Protein AF-A0A816GZV6-F1 (afdb_monomer_lite)

pLDDT: mean 80.18, std 18.55, range [35.25, 97.19]

Sequence (210 aa):
MDSSEHFQNLSTSQELPKKKITNPLDMATSSDPTLLLPDYSKLSDSKFIQMLLISMSNTINQDAIIELLNQKEILLFIREHTQLLNKFNYSELQHEQWSYYYNLGITEGIWNGRVSKKLAEANSMCYTYGRSKNLIKQRLEKYRVQCDKNQEAINEHIKQTPAIIDIQNITTMINNLINKDQYELRLELDRRKTMLRLDAEEHKIVEEFY

Organism: NCBI:txid392033

Structure (mmCIF, N/CA/C/O backbone):
data_AF-A0A816GZV6-F1
#
_entry.id   AF-A0A816GZV6-F1
#
loop_
_atom_site.group_PDB
_atom_site.id
_atom_site.type_symbol
_atom_site.label_atom_id
_atom_site.label_alt_id
_atom_site.label_comp_id
_atom_site.label_asym_id
_atom_site.label_entity_id
_atom_site.label_seq_id
_atom_site.pdbx_PDB_ins_code
_atom_site.Cartn_x
_atom_site.Cartn_y
_atom_site.Cartn_z
_atom_site.occupancy
_atom_site.B_iso_or_equiv
_atom_site.auth_seq_id
_atom_site.auth_comp_id
_atom_site.auth_asym_id
_atom_site.auth_atom_id
_atom_site.pdbx_PDB_model_num
ATOM 1 N N . MET A 1 1 ? 63.981 -53.720 -24.310 1.00 45.34 1 MET A N 1
ATOM 2 C CA . MET A 1 1 ? 63.936 -53.201 -22.927 1.00 45.34 1 MET A CA 1
ATOM 3 C C . MET A 1 1 ? 64.028 -51.688 -23.014 1.00 45.34 1 MET A C 1
ATOM 5 O O . MET A 1 1 ? 64.612 -51.225 -23.984 1.00 45.34 1 MET A O 1
ATOM 9 N N . ASP A 1 2 ? 63.417 -51.003 -22.048 1.00 36.97 2 ASP A N 1
ATOM 10 C CA . ASP A 1 2 ? 63.061 -49.570 -21.955 1.00 36.97 2 ASP A CA 1
ATOM 11 C C . ASP A 1 2 ? 61.731 -49.202 -22.643 1.00 36.97 2 ASP A C 1
ATOM 13 O O . ASP A 1 2 ? 61.647 -49.170 -23.867 1.00 36.97 2 ASP A O 1
ATOM 17 N N . SER A 1 3 ? 60.583 -49.195 -21.941 1.00 37.25 3 SER A N 1
ATOM 18 C CA . SER A 1 3 ? 60.123 -48.325 -20.821 1.00 37.25 3 SER A CA 1
ATOM 19 C C . SER A 1 3 ? 59.835 -46.905 -21.328 1.00 37.25 3 SER A C 1
ATOM 21 O O . SER A 1 3 ? 60.750 -46.138 -21.582 1.00 37.25 3 SER A O 1
ATOM 23 N N . SER A 1 4 ? 58.598 -46.620 -21.748 1.00 39.00 4 SER A N 1
ATOM 24 C CA . SER A 1 4 ? 57.541 -45.996 -20.925 1.00 39.00 4 SER A CA 1
ATOM 25 C C . SER A 1 4 ? 57.914 -44.600 -20.421 1.00 39.00 4 SER A C 1
ATOM 27 O O . SER A 1 4 ? 58.712 -44.500 -19.505 1.00 39.00 4 SER A O 1
ATOM 29 N N . GLU A 1 5 ? 57.272 -43.556 -20.961 1.00 41.41 5 GLU A N 1
ATOM 30 C CA . GLU A 1 5 ? 56.523 -42.566 -20.165 1.00 41.41 5 GLU A CA 1
ATOM 31 C C . GLU A 1 5 ? 55.780 -41.561 -21.066 1.00 41.41 5 GLU A C 1
ATOM 33 O O . GLU A 1 5 ? 56.355 -40.737 -21.775 1.00 41.41 5 GLU A O 1
ATOM 38 N N . HIS A 1 6 ? 54.451 -41.664 -21.032 1.00 40.62 6 HIS A N 1
ATOM 39 C CA . HIS A 1 6 ? 53.512 -40.669 -21.532 1.00 40.62 6 HIS A CA 1
ATOM 40 C C . HIS A 1 6 ? 53.425 -39.512 -20.528 1.00 40.62 6 HIS A C 1
ATOM 42 O O . HIS A 1 6 ? 52.911 -39.703 -19.428 1.00 40.62 6 HIS A O 1
ATOM 48 N N . PHE A 1 7 ? 53.810 -38.299 -20.927 1.00 38.81 7 PHE A N 1
ATOM 49 C CA . PHE A 1 7 ? 53.398 -37.080 -20.227 1.00 38.81 7 PHE A CA 1
ATOM 50 C C . PHE A 1 7 ? 52.130 -36.513 -20.874 1.00 38.81 7 PHE A C 1
ATOM 52 O O . PHE A 1 7 ? 52.159 -35.915 -21.950 1.00 38.81 7 PHE A O 1
ATOM 59 N N . GLN A 1 8 ? 50.996 -36.729 -20.206 1.00 37.09 8 GLN A N 1
ATOM 60 C CA . GLN A 1 8 ? 49.745 -36.020 -20.456 1.00 37.09 8 GLN A CA 1
ATOM 61 C C . GLN A 1 8 ? 49.837 -34.612 -19.851 1.00 37.09 8 GLN A C 1
ATOM 63 O O . GLN A 1 8 ? 49.909 -34.456 -18.634 1.00 37.09 8 GLN A O 1
ATOM 68 N N . ASN A 1 9 ? 49.796 -33.580 -20.694 1.00 36.50 9 ASN A N 1
ATOM 69 C CA . ASN A 1 9 ? 49.606 -32.200 -20.250 1.00 36.50 9 ASN A CA 1
ATOM 70 C C . ASN A 1 9 ? 48.127 -31.964 -19.906 1.00 36.50 9 ASN A C 1
ATOM 72 O O . ASN A 1 9 ? 47.307 -31.667 -20.774 1.00 36.50 9 ASN A O 1
ATOM 76 N N . LEU A 1 10 ? 47.794 -32.081 -18.621 1.00 38.34 10 LEU A N 1
ATOM 77 C CA . LEU A 1 10 ? 46.572 -31.545 -18.022 1.00 38.34 10 LEU A CA 1
ATOM 78 C C . LEU A 1 10 ? 46.738 -30.032 -17.828 1.00 38.34 10 LEU A C 1
ATOM 80 O O . LEU A 1 10 ? 47.285 -29.584 -16.824 1.00 38.34 10 LEU A O 1
ATOM 84 N N . SER A 1 11 ? 46.264 -29.234 -18.786 1.00 37.59 11 SER A N 1
ATOM 85 C CA . SER A 1 11 ? 46.063 -27.796 -18.580 1.00 37.59 11 SER A CA 1
ATOM 86 C C . SER A 1 11 ? 44.583 -27.539 -18.318 1.00 37.59 11 SER A C 1
ATOM 88 O O . SER A 1 11 ? 43.802 -27.210 -19.208 1.00 37.59 11 SER A O 1
ATOM 90 N N . THR A 1 12 ? 44.177 -27.771 -17.072 1.00 35.25 12 THR A N 1
ATOM 91 C CA . THR A 1 12 ? 42.849 -27.418 -16.574 1.00 35.25 12 THR A CA 1
ATOM 92 C C . THR A 1 12 ? 42.848 -25.919 -16.297 1.00 35.25 12 THR A C 1
ATOM 94 O O . THR A 1 12 ? 43.237 -25.476 -15.217 1.00 35.25 12 THR A O 1
ATOM 97 N N . SER A 1 13 ? 42.447 -25.113 -17.281 1.00 37.91 13 SER A N 1
ATOM 98 C CA . SER A 1 13 ? 42.132 -23.703 -17.057 1.00 37.91 13 SER A CA 1
ATOM 99 C C . SER A 1 13 ? 40.934 -23.625 -16.109 1.00 37.91 13 SER A C 1
ATOM 101 O O . SER A 1 13 ? 39.790 -23.803 -16.516 1.00 37.91 13 SER A O 1
ATOM 103 N N . GLN A 1 14 ? 41.201 -23.419 -14.818 1.00 36.78 14 GLN A N 1
ATOM 104 C CA . GLN A 1 14 ? 40.174 -23.083 -13.841 1.00 36.78 14 GLN A CA 1
ATOM 105 C C . GLN A 1 14 ? 39.583 -21.721 -14.223 1.00 36.78 14 GLN A C 1
ATOM 107 O O . GLN A 1 14 ? 40.183 -20.676 -13.969 1.00 36.78 14 GLN A O 1
ATOM 112 N N . GLU A 1 15 ? 38.410 -21.727 -14.857 1.00 36.97 15 GLU A N 1
ATOM 113 C CA . GLU A 1 15 ? 37.584 -20.530 -14.981 1.00 36.97 15 GLU A CA 1
ATOM 114 C C . GLU A 1 15 ? 37.213 -20.056 -13.571 1.00 36.97 15 GLU A C 1
ATOM 116 O O . GLU A 1 15 ? 36.430 -20.687 -12.860 1.00 36.97 15 GLU A O 1
ATOM 121 N N . LEU A 1 16 ? 37.801 -18.935 -13.149 1.00 36.31 16 LEU A N 1
ATOM 122 C CA . LEU A 1 16 ? 37.365 -18.227 -11.953 1.00 36.31 16 LEU A CA 1
ATOM 123 C C . LEU A 1 16 ? 35.876 -17.879 -12.107 1.00 36.31 16 LEU A C 1
ATOM 125 O O . LEU A 1 16 ? 35.479 -17.364 -13.160 1.00 36.31 16 LEU A O 1
ATOM 129 N N . PRO A 1 17 ? 35.039 -18.114 -11.080 1.00 36.72 17 PRO A N 1
ATOM 130 C CA . PRO A 1 17 ? 33.631 -17.769 -11.152 1.00 36.72 17 PRO A CA 1
ATOM 131 C C . PRO A 1 17 ? 33.513 -16.267 -11.398 1.00 36.72 17 PRO A C 1
ATOM 133 O O . PRO A 1 17 ? 33.936 -15.454 -10.572 1.00 36.72 17 PRO A O 1
ATOM 136 N N . LYS A 1 18 ? 32.947 -15.897 -12.554 1.00 38.12 18 LYS A N 1
ATOM 137 C CA . LYS A 1 18 ? 32.599 -14.515 -12.889 1.00 38.12 18 LYS A CA 1
ATOM 138 C C . LYS A 1 18 ? 31.684 -13.994 -11.783 1.00 38.12 18 LYS A C 1
ATOM 140 O O . LYS A 1 18 ? 30.489 -14.289 -11.775 1.00 38.12 18 LYS A O 1
ATOM 145 N N . LYS A 1 19 ? 32.245 -13.248 -10.824 1.00 36.91 19 LYS A N 1
ATOM 146 C CA . LYS A 1 19 ? 31.460 -12.465 -9.868 1.00 36.91 19 LYS A CA 1
ATOM 147 C C . LYS A 1 19 ? 30.535 -11.596 -10.709 1.00 36.91 19 LYS A C 1
ATOM 149 O O . LYS A 1 19 ? 31.013 -10.755 -11.466 1.00 36.91 19 LYS A O 1
ATOM 154 N N . LYS A 1 20 ? 29.224 -11.836 -10.615 1.00 40.19 20 LYS A N 1
ATOM 155 C CA . LYS A 1 20 ? 28.226 -10.900 -11.130 1.00 40.19 20 LYS A CA 1
ATOM 156 C C . LYS A 1 20 ? 28.526 -9.567 -10.457 1.00 40.19 20 LYS A C 1
ATOM 158 O O . LYS A 1 20 ? 28.345 -9.443 -9.249 1.00 40.19 20 LYS A O 1
ATOM 163 N N . ILE A 1 21 ? 29.053 -8.618 -11.223 1.00 38.59 21 ILE A N 1
ATOM 164 C CA . ILE A 1 21 ? 29.133 -7.226 -10.806 1.00 38.59 21 ILE A CA 1
ATOM 165 C C . ILE A 1 21 ? 27.680 -6.760 -10.794 1.00 38.59 21 ILE A C 1
ATOM 167 O O . ILE A 1 21 ? 27.111 -6.432 -11.827 1.00 38.59 21 ILE A O 1
ATOM 171 N N . THR A 1 22 ? 27.032 -6.887 -9.644 1.00 39.25 22 THR A N 1
ATOM 172 C CA . THR A 1 22 ? 25.744 -6.253 -9.389 1.00 39.25 22 THR A CA 1
ATOM 173 C C . THR A 1 22 ? 26.022 -4.783 -9.148 1.00 39.25 22 THR A C 1
ATOM 175 O O . THR A 1 22 ? 26.836 -4.454 -8.278 1.00 39.25 22 THR A O 1
ATOM 178 N N . ASN A 1 23 ? 25.375 -3.910 -9.918 1.00 38.31 23 ASN A N 1
ATOM 179 C CA . ASN A 1 23 ? 25.470 -2.478 -9.682 1.00 38.31 23 ASN A CA 1
ATOM 180 C C . ASN A 1 23 ? 25.014 -2.183 -8.241 1.00 38.31 23 ASN A C 1
ATOM 182 O O . ASN A 1 23 ? 24.063 -2.803 -7.766 1.00 38.31 23 ASN A O 1
ATOM 186 N N . PRO A 1 24 ? 25.638 -1.242 -7.515 1.00 36.84 24 PRO A N 1
ATOM 187 C CA . PRO A 1 24 ? 25.197 -0.868 -6.168 1.00 36.84 24 PRO A CA 1
ATOM 188 C C . PRO A 1 24 ? 23.716 -0.448 -6.119 1.00 36.84 24 PRO A C 1
ATOM 190 O O . PRO A 1 24 ? 23.046 -0.655 -5.109 1.00 36.84 24 PRO A O 1
ATOM 193 N N . LEU A 1 25 ? 23.186 0.063 -7.238 1.00 39.09 25 LEU A N 1
ATOM 194 C CA . LEU A 1 25 ? 21.770 0.391 -7.425 1.00 39.09 25 LEU A CA 1
ATOM 195 C C . LEU A 1 25 ? 20.846 -0.847 -7.490 1.00 39.09 25 LEU A C 1
ATOM 197 O O . LEU A 1 25 ? 19.680 -0.729 -7.120 1.00 39.09 25 LEU A O 1
ATOM 201 N N . ASP A 1 26 ? 21.348 -2.031 -7.868 1.00 40.75 26 ASP A N 1
ATOM 202 C CA . ASP A 1 26 ? 20.578 -3.291 -7.904 1.00 40.75 26 ASP A CA 1
ATOM 203 C C . ASP A 1 26 ? 20.342 -3.899 -6.511 1.00 40.75 26 ASP A C 1
ATOM 205 O O . ASP A 1 26 ? 19.405 -4.673 -6.307 1.00 40.75 26 ASP A O 1
ATOM 209 N N . MET A 1 27 ? 21.184 -3.578 -5.522 1.00 36.19 27 MET A N 1
ATOM 210 C CA . MET A 1 27 ? 21.070 -4.189 -4.190 1.00 36.19 27 MET A CA 1
ATOM 211 C C . MET A 1 27 ? 19.913 -3.614 -3.363 1.00 36.19 27 MET A C 1
ATOM 213 O O . MET A 1 27 ? 19.363 -4.322 -2.523 1.00 36.19 27 MET A O 1
ATOM 217 N N . ALA A 1 28 ? 19.482 -2.378 -3.633 1.00 39.12 28 ALA A N 1
ATOM 218 C CA . ALA A 1 28 ? 18.353 -1.754 -2.939 1.00 39.12 28 ALA A CA 1
ATOM 219 C C . ALA A 1 28 ? 16.990 -2.010 -3.617 1.00 39.12 28 ALA A C 1
ATOM 221 O O . ALA A 1 28 ? 15.951 -1.711 -3.042 1.00 39.12 28 ALA A O 1
ATOM 222 N N . THR A 1 29 ? 16.953 -2.525 -4.852 1.00 50.09 29 THR A N 1
ATOM 223 C CA . THR A 1 29 ? 15.738 -2.609 -5.696 1.00 50.09 29 THR A CA 1
ATOM 224 C C . THR A 1 29 ? 15.001 -3.949 -5.642 1.00 50.09 29 THR A C 1
ATOM 226 O O . THR A 1 29 ? 13.900 -4.055 -6.187 1.00 50.09 29 THR A O 1
ATOM 229 N N . SER A 1 30 ? 15.567 -4.971 -4.992 1.00 52.94 30 SER A N 1
ATOM 230 C CA . SER A 1 30 ? 15.020 -6.339 -5.015 1.00 52.94 30 SER A CA 1
ATOM 231 C C . SER A 1 30 ? 14.178 -6.729 -3.799 1.00 52.94 30 SER A C 1
ATOM 233 O O . SER A 1 30 ? 13.477 -7.741 -3.855 1.00 52.94 30 SER A O 1
ATOM 235 N N . SER A 1 31 ? 14.209 -5.949 -2.716 1.00 60.94 31 SER A N 1
ATOM 236 C CA . SER A 1 31 ? 13.396 -6.228 -1.534 1.00 60.94 31 SER A CA 1
ATOM 237 C C . SER A 1 31 ? 11.909 -6.078 -1.861 1.00 60.94 31 SER A C 1
ATOM 239 O O . SER A 1 31 ? 11.486 -5.171 -2.583 1.00 60.94 31 SER A O 1
ATOM 241 N N . ASP A 1 32 ? 11.089 -7.001 -1.365 1.00 73.31 32 ASP A N 1
ATOM 242 C CA . ASP A 1 32 ? 9.640 -6.888 -1.487 1.00 73.31 32 ASP A CA 1
ATOM 243 C C . ASP A 1 32 ? 9.180 -5.661 -0.671 1.00 73.31 32 ASP A C 1
ATOM 245 O O . ASP A 1 32 ? 9.458 -5.611 0.528 1.00 73.31 32 ASP A O 1
ATOM 249 N N . PRO A 1 33 ? 8.508 -4.655 -1.272 1.00 79.19 33 PRO A N 1
ATOM 250 C CA . PRO A 1 33 ? 8.082 -3.457 -0.548 1.00 79.19 33 PRO A CA 1
ATOM 251 C C . PRO A 1 33 ? 7.109 -3.783 0.593 1.00 79.19 33 PRO A C 1
ATOM 253 O O . PRO A 1 33 ? 6.978 -2.992 1.520 1.00 79.19 33 PRO A O 1
ATOM 256 N N . THR A 1 34 ? 6.467 -4.958 0.587 1.00 81.56 34 THR A N 1
ATOM 257 C CA . THR A 1 34 ? 5.668 -5.431 1.731 1.00 81.56 34 THR A CA 1
ATOM 258 C C . THR A 1 34 ? 6.485 -5.610 3.012 1.00 81.56 34 THR A C 1
ATOM 260 O O . THR A 1 34 ? 5.909 -5.558 4.093 1.00 81.56 34 THR A O 1
ATOM 263 N N . LEU A 1 35 ? 7.813 -5.758 2.931 1.00 82.75 35 LEU A N 1
ATOM 264 C CA . LEU A 1 35 ? 8.691 -5.822 4.106 1.00 82.75 35 LEU A CA 1
ATOM 265 C C . LEU A 1 35 ? 8.738 -4.500 4.883 1.00 82.75 35 LEU A C 1
ATOM 267 O O . LEU A 1 35 ? 9.071 -4.502 6.064 1.00 82.75 35 LEU A O 1
ATOM 271 N N . LEU A 1 36 ? 8.405 -3.388 4.225 1.00 84.12 36 LEU A N 1
ATOM 272 C CA . LEU A 1 36 ? 8.305 -2.065 4.841 1.00 84.12 36 LEU A CA 1
ATOM 273 C C . LEU A 1 36 ? 6.891 -1.775 5.364 1.00 84.12 36 LEU A C 1
ATOM 275 O O . LEU A 1 36 ? 6.668 -0.719 5.948 1.00 84.12 36 LEU A O 1
ATOM 279 N N . LEU A 1 37 ? 5.928 -2.678 5.141 1.00 87.38 37 LEU A N 1
ATOM 280 C CA . LEU A 1 37 ? 4.556 -2.503 5.602 1.00 87.38 37 LEU A CA 1
ATOM 281 C C . LEU A 1 37 ? 4.448 -2.916 7.080 1.00 87.38 37 LEU A C 1
ATOM 283 O O . LEU A 1 37 ? 4.680 -4.086 7.400 1.00 87.38 37 LEU A O 1
ATOM 287 N N . PRO A 1 38 ? 4.053 -2.007 7.986 1.00 88.31 38 PRO A N 1
ATOM 288 C CA . PRO A 1 38 ? 3.844 -2.352 9.386 1.00 88.31 38 PRO A CA 1
ATOM 289 C C . PRO A 1 38 ? 2.720 -3.380 9.551 1.00 88.31 38 PRO A C 1
ATOM 291 O O . PRO A 1 38 ? 1.735 -3.367 8.812 1.00 88.31 38 PRO A O 1
ATOM 294 N N . ASP A 1 39 ? 2.833 -4.247 10.556 1.00 91.62 39 ASP A N 1
ATOM 295 C CA . ASP A 1 39 ? 1.783 -5.197 10.927 1.00 91.62 39 ASP A CA 1
ATOM 296 C C . ASP A 1 39 ? 1.283 -4.899 12.342 1.00 91.62 39 ASP A C 1
ATOM 298 O O . ASP A 1 39 ? 1.828 -5.386 13.337 1.00 91.62 39 ASP A O 1
ATOM 302 N N . TYR A 1 40 ? 0.230 -4.083 12.430 1.00 93.19 40 TYR A N 1
ATOM 303 C CA . TYR A 1 40 ? -0.319 -3.622 13.707 1.00 93.19 40 TYR A CA 1
ATOM 304 C C . TYR A 1 40 ? -0.952 -4.754 14.526 1.00 93.19 40 TYR A C 1
ATOM 306 O O . TYR A 1 40 ? -1.097 -4.620 15.740 1.00 93.19 40 TYR A O 1
ATOM 314 N N . SER A 1 41 ? -1.276 -5.891 13.896 1.00 91.12 41 SER A N 1
ATOM 315 C CA . SER A 1 41 ? -1.836 -7.062 14.583 1.00 91.12 41 SER A CA 1
ATOM 316 C C . SER A 1 41 ? -0.838 -7.752 15.521 1.00 91.12 41 SER A C 1
ATOM 318 O O . SER A 1 41 ? -1.248 -8.429 16.461 1.00 91.12 41 SER A O 1
ATOM 320 N N . LYS A 1 42 ? 0.467 -7.558 15.290 1.00 91.94 42 LYS A N 1
ATOM 321 C CA . LYS A 1 42 ? 1.557 -8.186 16.056 1.00 91.94 42 LYS A CA 1
ATOM 322 C C . LYS A 1 42 ? 2.124 -7.302 17.165 1.00 91.94 42 LYS A C 1
ATOM 324 O O . LYS A 1 42 ? 3.007 -7.741 17.900 1.00 91.94 42 LYS A O 1
ATOM 329 N N . LEU A 1 43 ? 1.666 -6.057 17.273 1.00 93.06 43 LEU A N 1
ATOM 330 C CA . LEU A 1 43 ? 2.136 -5.131 18.300 1.00 93.06 43 LEU A CA 1
ATOM 331 C C . LEU A 1 43 ? 1.527 -5.473 19.661 1.00 93.06 43 LEU A C 1
ATOM 333 O O . LEU A 1 43 ? 0.375 -5.895 19.752 1.00 93.06 43 LEU A O 1
ATOM 337 N N . SER A 1 44 ? 2.287 -5.236 20.733 1.00 95.00 44 SER A N 1
ATOM 338 C CA . SER A 1 44 ? 1.723 -5.277 22.081 1.00 95.00 44 SER A CA 1
ATOM 339 C C . SER A 1 44 ? 0.704 -4.153 22.267 1.00 95.00 44 SER A C 1
ATOM 341 O O . SER A 1 44 ? 0.852 -3.066 21.702 1.00 95.00 44 SER A O 1
ATOM 343 N N . ASP A 1 45 ? -0.290 -4.385 23.122 1.00 93.62 45 ASP A N 1
ATOM 344 C CA . ASP A 1 45 ? -1.319 -3.395 23.455 1.00 93.62 45 ASP A CA 1
ATOM 345 C C . ASP A 1 45 ? -0.705 -2.069 23.915 1.00 93.62 45 ASP A C 1
ATOM 347 O O . ASP A 1 45 ? -1.028 -1.015 23.371 1.00 93.62 45 ASP A O 1
ATOM 351 N N . SER A 1 46 ? 0.274 -2.133 24.821 1.00 93.06 46 SER A N 1
ATOM 352 C CA . SER A 1 46 ? 1.000 -0.960 25.315 1.00 93.06 46 SER A CA 1
ATOM 353 C C . SER A 1 46 ? 1.678 -0.163 24.200 1.00 93.06 46 SER A C 1
ATOM 355 O O . SER A 1 46 ? 1.610 1.067 24.183 1.00 93.06 46 SER A O 1
ATOM 357 N N . LYS A 1 47 ? 2.316 -0.851 23.246 1.00 93.31 47 LYS A N 1
ATOM 358 C CA . LYS A 1 47 ? 3.024 -0.199 22.147 1.00 93.31 47 LYS A CA 1
ATOM 359 C C . LYS A 1 47 ? 2.047 0.430 21.165 1.00 93.31 47 LYS A C 1
ATOM 361 O O . LYS A 1 47 ? 2.267 1.558 20.733 1.00 93.31 47 LYS A O 1
ATOM 366 N N . PHE A 1 48 ? 0.974 -0.284 20.843 1.00 94.31 48 PHE A N 1
ATOM 367 C CA . PHE A 1 48 ? -0.057 0.196 19.936 1.00 94.31 48 PHE A CA 1
ATOM 368 C C . PHE A 1 48 ? -0.758 1.446 20.487 1.00 94.31 48 PHE A C 1
ATOM 370 O O . PHE A 1 48 ? -0.843 2.449 19.783 1.00 94.31 48 PHE A O 1
ATOM 377 N N . ILE A 1 49 ? -1.151 1.439 21.767 1.00 92.69 49 ILE A N 1
ATOM 378 C CA . ILE A 1 49 ? -1.726 2.612 22.446 1.00 92.69 49 ILE A CA 1
ATOM 379 C C . ILE A 1 49 ? -0.748 3.788 22.410 1.00 92.69 49 ILE A C 1
ATOM 381 O O . ILE A 1 49 ? -1.129 4.893 22.037 1.00 92.69 49 ILE A O 1
ATOM 385 N N . GLN A 1 50 ? 0.528 3.560 22.739 1.00 90.88 50 GLN A N 1
ATOM 386 C CA . GLN A 1 50 ? 1.537 4.619 22.703 1.00 90.88 50 GLN A CA 1
ATOM 387 C C . GLN A 1 50 ? 1.655 5.248 21.306 1.00 90.88 50 GLN A C 1
ATOM 389 O O . GLN A 1 50 ? 1.752 6.467 21.185 1.00 90.88 50 GLN A O 1
ATOM 394 N N . MET A 1 51 ? 1.641 4.430 20.251 1.00 91.19 51 MET A N 1
ATOM 395 C CA . MET A 1 51 ? 1.708 4.906 18.867 1.00 91.19 51 MET A CA 1
ATOM 396 C C . MET A 1 51 ? 0.483 5.749 18.492 1.00 91.19 51 MET A C 1
ATOM 398 O O . MET A 1 51 ? 0.648 6.833 17.930 1.00 91.19 51 MET A O 1
ATOM 402 N N . LEU A 1 52 ? -0.718 5.302 18.870 1.00 90.00 52 LEU A N 1
ATOM 403 C CA . LEU A 1 52 ? -1.961 6.054 18.689 1.00 90.00 52 LEU A CA 1
ATOM 404 C C . LEU A 1 52 ? -1.915 7.410 19.411 1.00 90.00 52 LEU A C 1
ATOM 406 O O . LEU A 1 52 ? -2.152 8.444 18.791 1.00 90.00 52 LEU A O 1
ATOM 410 N N . LEU A 1 53 ? -1.505 7.436 20.680 1.00 88.81 53 LEU A N 1
ATOM 411 C CA . LEU A 1 53 ? -1.421 8.673 21.462 1.00 88.81 53 LEU A CA 1
ATOM 412 C C . LEU A 1 53 ? -0.378 9.656 20.912 1.00 88.81 53 LEU A C 1
ATOM 414 O O . LEU A 1 53 ? -0.631 10.854 20.878 1.00 88.81 53 LEU A O 1
ATOM 418 N N . ILE A 1 54 ? 0.772 9.173 20.425 1.00 86.94 54 ILE A N 1
ATOM 419 C CA . ILE A 1 54 ? 1.780 10.029 19.771 1.00 86.94 54 ILE A CA 1
ATOM 420 C C . ILE A 1 54 ? 1.227 10.652 18.481 1.00 86.94 54 ILE A C 1
ATOM 422 O O . ILE A 1 54 ? 1.609 11.765 18.123 1.00 86.94 54 ILE A O 1
ATOM 426 N N . SER A 1 55 ? 0.347 9.942 17.768 1.00 84.12 55 SER A N 1
ATOM 427 C CA . SER A 1 55 ? -0.292 10.452 16.548 1.00 84.12 55 SER A CA 1
ATOM 428 C C . SER A 1 55 ? -1.419 11.463 16.813 1.00 84.12 55 SER A C 1
ATOM 430 O O . SER A 1 55 ? -1.859 12.144 15.885 1.00 84.12 55 SER A O 1
ATOM 432 N N . MET A 1 56 ? -1.852 11.608 18.071 1.00 79.06 56 MET A N 1
ATOM 433 C CA . MET A 1 56 ? -2.817 12.615 18.513 1.00 79.06 56 MET A CA 1
ATOM 434 C C . MET A 1 56 ? -2.105 13.901 18.934 1.00 79.06 56 MET A C 1
ATOM 436 O O . MET A 1 56 ? -1.736 14.100 20.087 1.00 79.06 56 MET A O 1
ATOM 440 N N . SER A 1 57 ? -1.921 14.820 17.993 1.00 60.91 57 SER A N 1
ATOM 441 C CA . SER A 1 57 ? -1.489 16.180 18.310 1.00 60.91 57 SER A CA 1
ATOM 442 C C . SER A 1 57 ? -2.666 17.004 18.858 1.00 60.91 57 SER A C 1
ATOM 444 O O . SER A 1 57 ? -3.604 17.290 18.118 1.00 60.91 57 SER A O 1
ATOM 446 N N . ASN A 1 58 ? -2.590 17.428 20.125 1.00 59.09 58 ASN A N 1
ATOM 447 C CA . ASN A 1 58 ? -3.430 18.465 20.754 1.00 59.09 58 ASN A CA 1
ATOM 448 C C . ASN A 1 58 ? -4.958 18.231 20.756 1.00 59.09 58 ASN A C 1
ATOM 450 O O . ASN A 1 58 ? -5.733 19.15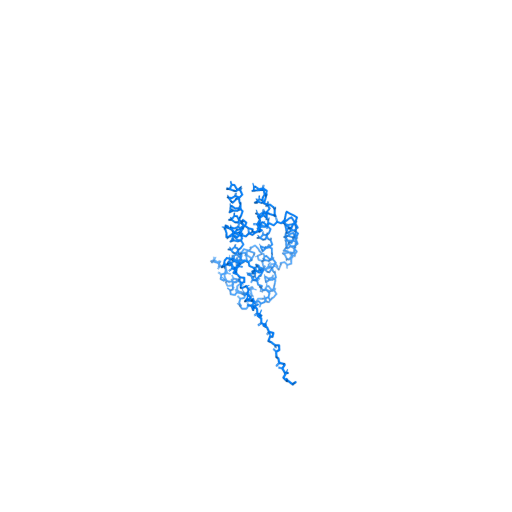6 20.509 1.00 59.09 58 ASN A O 1
ATOM 454 N N . THR A 1 59 ? -5.426 17.023 21.069 1.00 62.50 59 THR A N 1
ATOM 455 C CA . THR A 1 59 ? -6.860 16.791 21.319 1.00 62.50 59 THR A CA 1
ATOM 456 C C . THR A 1 59 ? -7.263 17.212 22.732 1.00 62.50 59 THR A C 1
ATOM 458 O O . THR A 1 59 ? -6.658 16.779 23.707 1.00 62.50 59 THR A O 1
ATOM 461 N N . ILE A 1 60 ? -8.344 17.991 22.840 1.00 60.41 60 ILE A N 1
ATOM 462 C CA . ILE A 1 60 ? -8.890 18.559 24.091 1.00 60.41 60 ILE A CA 1
ATOM 463 C C . ILE A 1 60 ? -9.312 17.480 25.122 1.00 60.41 60 ILE A C 1
ATOM 465 O O . ILE A 1 60 ? -9.413 17.782 26.304 1.00 60.41 60 ILE A O 1
ATOM 469 N N . ASN A 1 61 ? -9.476 16.214 24.710 1.00 70.88 61 ASN A N 1
ATOM 470 C CA . ASN A 1 61 ? -10.006 15.115 25.536 1.00 70.88 61 ASN A CA 1
ATOM 471 C C . ASN A 1 61 ? -9.063 13.897 25.630 1.00 70.88 61 ASN A C 1
ATOM 473 O O . ASN A 1 61 ? -9.508 12.753 25.517 1.00 70.88 61 ASN A O 1
ATOM 477 N N . GLN A 1 62 ? -7.757 14.118 25.796 1.00 76.75 62 GLN A N 1
ATOM 478 C CA . GLN A 1 62 ? -6.769 13.031 25.815 1.00 76.75 62 GLN A CA 1
ATOM 479 C C . GLN A 1 62 ? -7.046 11.979 26.910 1.00 76.75 62 GLN A C 1
ATOM 481 O O . GLN A 1 62 ? -6.933 10.785 26.639 1.00 76.75 62 GLN A O 1
ATOM 486 N N . ASP A 1 63 ? -7.493 12.395 28.097 1.00 81.31 63 ASP A N 1
ATOM 487 C CA . ASP A 1 63 ? -7.784 11.480 29.212 1.00 81.31 63 ASP A CA 1
ATOM 488 C C . ASP A 1 63 ? -8.959 10.534 28.914 1.00 81.31 63 ASP A C 1
ATOM 490 O O . ASP A 1 63 ? -8.864 9.329 29.148 1.00 81.31 63 ASP A O 1
ATOM 494 N N . ALA A 1 64 ? -10.035 11.048 28.309 1.00 81.31 64 ALA A N 1
ATOM 495 C CA . ALA A 1 64 ? -11.189 10.237 27.914 1.00 81.31 64 ALA A CA 1
ATOM 496 C C . ALA A 1 64 ? -10.825 9.208 26.828 1.00 81.31 64 ALA A C 1
ATOM 498 O O . ALA A 1 64 ? -11.322 8.083 26.827 1.00 81.31 64 ALA A O 1
ATOM 499 N N . ILE A 1 65 ? -9.923 9.571 25.911 1.00 82.88 65 ILE A N 1
ATOM 500 C CA . ILE A 1 65 ? -9.422 8.649 24.885 1.00 82.88 65 ILE A CA 1
ATOM 501 C C . ILE A 1 65 ? -8.560 7.554 25.516 1.00 82.88 65 ILE A C 1
ATOM 503 O O . ILE A 1 65 ? -8.690 6.392 25.141 1.00 82.88 65 ILE A O 1
ATOM 507 N N . ILE A 1 66 ? -7.704 7.893 26.483 1.00 86.19 66 ILE A N 1
ATOM 508 C CA . ILE A 1 66 ? -6.898 6.900 27.204 1.00 86.19 66 ILE A CA 1
ATOM 509 C C . ILE A 1 66 ? -7.808 5.893 27.916 1.00 86.19 66 ILE A C 1
ATOM 511 O O . ILE A 1 66 ? -7.570 4.688 27.829 1.00 86.19 66 ILE A O 1
ATOM 515 N N . GLU A 1 67 ? -8.870 6.361 28.572 1.00 86.75 67 GLU A N 1
ATOM 516 C CA . GLU A 1 67 ? -9.845 5.488 29.231 1.00 86.75 67 GLU A CA 1
ATOM 517 C C . GLU A 1 67 ? -10.549 4.551 28.236 1.00 86.75 67 GLU A C 1
ATOM 519 O O . GLU A 1 67 ? -10.640 3.347 28.487 1.00 86.75 67 GLU A O 1
ATOM 524 N N . LEU A 1 68 ? -10.958 5.064 27.069 1.00 87.56 68 LEU A N 1
ATOM 525 C CA . LEU A 1 68 ? -11.528 4.254 25.985 1.00 87.56 68 LEU A CA 1
ATOM 526 C C . LEU A 1 68 ? -10.535 3.202 25.465 1.00 87.56 68 LEU A C 1
ATOM 528 O O . LEU A 1 68 ? -10.900 2.042 25.294 1.00 87.56 68 LEU A O 1
ATOM 532 N N . LEU A 1 69 ? -9.271 3.573 25.245 1.00 89.75 69 LEU A N 1
ATOM 533 C CA . LEU A 1 69 ? -8.235 2.668 24.732 1.00 89.75 69 LEU A CA 1
ATOM 534 C C . LEU A 1 69 ? -7.835 1.568 25.727 1.00 89.75 69 LEU A C 1
ATOM 536 O O . LEU A 1 69 ? -7.314 0.534 25.309 1.00 89.75 69 LEU A O 1
ATOM 540 N N . ASN A 1 70 ? -8.097 1.755 27.022 1.00 90.56 70 ASN A N 1
ATOM 541 C CA . ASN A 1 70 ? -7.898 0.719 28.036 1.00 90.56 70 ASN A CA 1
ATOM 542 C C . ASN A 1 70 ? -8.990 -0.365 28.006 1.00 90.56 70 ASN A C 1
ATOM 544 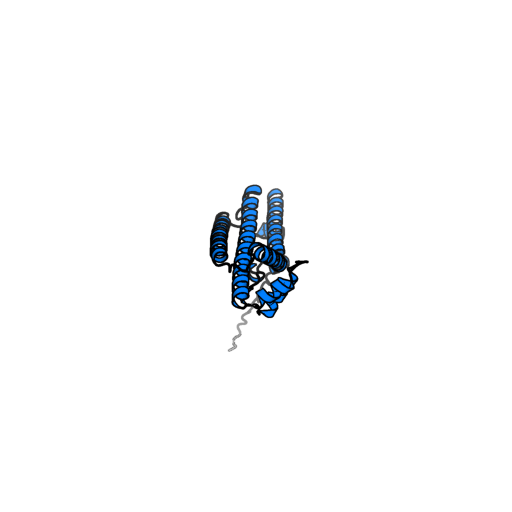O O . ASN A 1 70 ? -8.819 -1.429 28.606 1.00 90.56 70 ASN A O 1
ATOM 548 N N . GLN A 1 71 ? -10.099 -0.138 27.296 1.00 93.25 71 GLN A N 1
ATOM 549 C CA . GLN A 1 71 ? -11.114 -1.163 27.084 1.00 93.25 71 GLN A CA 1
ATOM 550 C C . GLN A 1 71 ? -10.658 -2.122 25.982 1.00 93.25 71 GLN A C 1
ATOM 552 O O . GLN A 1 71 ? -10.485 -1.741 24.825 1.00 93.25 71 GLN A O 1
ATOM 557 N N . LYS A 1 72 ? -10.486 -3.399 26.336 1.00 93.25 72 LYS A N 1
ATOM 558 C CA . LYS A 1 72 ? -9.914 -4.417 25.441 1.00 93.25 72 LYS A CA 1
ATOM 559 C C . LYS A 1 72 ? -10.670 -4.561 24.115 1.00 93.25 72 LYS A C 1
ATOM 561 O O . LYS A 1 72 ? -10.041 -4.709 23.072 1.00 93.25 72 LYS A O 1
ATOM 566 N N . GLU A 1 73 ? -11.998 -4.520 24.154 1.00 92.62 73 GLU A N 1
ATOM 567 C CA . GLU A 1 73 ? -12.849 -4.650 22.963 1.00 92.62 73 GLU A CA 1
ATOM 568 C C . GLU A 1 73 ? -12.690 -3.451 22.022 1.00 92.62 73 GLU A C 1
ATOM 570 O O . GLU A 1 73 ? -12.523 -3.631 20.817 1.00 92.62 73 GLU A O 1
ATOM 575 N N . ILE A 1 74 ? -12.640 -2.236 22.578 1.00 93.31 74 ILE A N 1
ATOM 576 C CA . ILE A 1 74 ? -12.379 -1.008 21.818 1.00 93.31 74 ILE A CA 1
ATOM 577 C C . ILE A 1 74 ? -10.990 -1.059 21.192 1.00 93.31 74 ILE A C 1
ATOM 579 O O . ILE A 1 74 ? -10.831 -0.762 20.009 1.00 93.31 74 ILE A O 1
ATOM 583 N N . LEU A 1 75 ? -9.978 -1.451 21.966 1.00 94.50 75 LEU A N 1
ATOM 584 C CA . LEU A 1 75 ? -8.612 -1.529 21.466 1.00 94.50 75 LEU A CA 1
ATOM 585 C C . LEU A 1 75 ? -8.487 -2.529 20.313 1.00 94.50 75 LEU A C 1
ATOM 587 O O . LEU A 1 75 ? -7.805 -2.242 19.327 1.00 94.50 75 LEU A O 1
ATOM 591 N N . LEU A 1 76 ? -9.153 -3.682 20.426 1.00 94.44 76 LEU A N 1
ATOM 592 C CA . LEU A 1 76 ? -9.198 -4.689 19.370 1.00 94.44 76 LEU A CA 1
ATOM 593 C C . LEU A 1 76 ? -9.881 -4.135 18.115 1.00 94.44 76 LEU A C 1
ATOM 595 O O . LEU A 1 76 ? -9.298 -4.202 17.035 1.00 94.44 76 LEU A O 1
ATOM 599 N N . PHE A 1 77 ? -11.049 -3.510 18.274 1.00 95.12 77 PHE A N 1
ATOM 600 C CA . PHE A 1 77 ? -11.784 -2.874 17.182 1.00 95.12 77 PHE A CA 1
ATOM 601 C C . PHE A 1 77 ? -10.933 -1.825 16.449 1.00 95.12 77 PHE A C 1
ATOM 603 O O . PHE A 1 77 ? -10.850 -1.829 15.219 1.00 95.12 77 PHE A O 1
ATOM 610 N N . ILE A 1 78 ? -10.261 -0.947 17.200 1.00 95.00 78 ILE A N 1
ATOM 611 C CA . ILE A 1 78 ? -9.383 0.091 16.648 1.00 95.00 78 ILE A CA 1
ATOM 612 C C . ILE A 1 78 ? -8.189 -0.546 15.936 1.00 95.00 78 ILE A C 1
ATOM 614 O O . ILE A 1 78 ? -7.835 -0.108 14.847 1.00 95.00 78 ILE A O 1
ATOM 618 N N . ARG A 1 79 ? -7.584 -1.599 16.497 1.00 95.94 79 ARG A N 1
ATOM 619 C CA . ARG A 1 79 ? -6.455 -2.305 15.870 1.00 95.94 79 ARG A CA 1
ATOM 620 C C . ARG A 1 79 ? -6.836 -2.951 14.546 1.00 95.94 79 ARG A C 1
ATOM 622 O O . ARG A 1 79 ? -6.071 -2.861 13.585 1.00 95.94 79 ARG A O 1
ATOM 629 N N . GLU A 1 80 ? -7.992 -3.598 14.491 1.00 95.69 80 GLU A N 1
ATOM 630 C CA . GLU A 1 80 ? -8.517 -4.185 13.258 1.00 95.69 80 GLU A CA 1
ATOM 631 C C . GLU A 1 80 ? -8.774 -3.103 12.208 1.00 95.69 80 GLU A C 1
ATOM 633 O O . GLU A 1 80 ? -8.306 -3.232 11.074 1.00 95.69 80 GLU A O 1
ATOM 638 N N . HIS A 1 81 ? -9.393 -1.990 12.613 1.00 96.06 81 HIS A N 1
ATOM 639 C CA . HIS A 1 81 ? -9.614 -0.832 11.746 1.00 96.06 81 HIS A CA 1
ATOM 640 C C . HIS A 1 81 ? -8.296 -0.252 11.213 1.00 96.06 81 HIS A C 1
ATOM 642 O O . HIS A 1 81 ? -8.150 -0.030 10.011 1.00 96.06 81 HIS A O 1
ATOM 648 N N . THR A 1 82 ? -7.285 -0.099 12.077 1.00 96.62 82 THR A N 1
ATOM 649 C CA . THR A 1 82 ? -5.935 0.328 11.683 1.00 96.62 82 THR A CA 1
ATOM 650 C C . THR A 1 82 ? -5.327 -0.614 10.658 1.00 96.62 82 THR A C 1
ATOM 652 O O . THR A 1 82 ? -4.766 -0.160 9.662 1.00 96.62 82 THR A O 1
ATOM 655 N N . GLN A 1 83 ? -5.440 -1.927 10.859 1.00 96.31 83 GLN A N 1
ATOM 656 C CA . GLN A 1 83 ? -4.861 -2.896 9.936 1.00 96.31 83 GLN A CA 1
ATOM 657 C C . GLN A 1 83 ? -5.574 -2.900 8.576 1.00 96.31 83 GLN A C 1
ATOM 659 O O . GLN A 1 83 ? -4.918 -3.095 7.548 1.00 96.31 83 GLN A O 1
ATOM 664 N N . LEU A 1 84 ? -6.888 -2.668 8.548 1.00 96.44 84 LEU A N 1
ATOM 665 C CA . LEU A 1 84 ? -7.655 -2.514 7.311 1.00 96.44 84 LEU A CA 1
ATOM 666 C C . LEU A 1 84 ? -7.235 -1.256 6.543 1.00 96.44 84 LEU A C 1
ATOM 668 O O . LEU A 1 84 ? -6.880 -1.359 5.367 1.00 96.44 84 LEU A O 1
ATOM 672 N N . LEU A 1 85 ? -7.176 -0.103 7.215 1.00 96.44 85 LEU A N 1
ATOM 673 C CA . LEU A 1 85 ? -6.729 1.159 6.616 1.00 96.44 85 LEU A CA 1
ATOM 674 C C . LEU A 1 85 ? -5.275 1.083 6.130 1.00 96.44 85 LEU A C 1
ATOM 676 O O . LEU A 1 85 ? -4.954 1.551 5.041 1.00 96.44 85 LEU A O 1
ATOM 680 N N . ASN A 1 86 ? -4.397 0.412 6.876 1.00 95.94 86 ASN A N 1
ATOM 681 C CA . ASN A 1 86 ? -2.998 0.212 6.498 1.00 95.94 86 ASN A CA 1
ATOM 682 C C . ASN A 1 86 ? -2.867 -0.591 5.190 1.00 95.94 86 ASN A C 1
ATOM 684 O O . ASN A 1 86 ? -2.124 -0.207 4.283 1.00 95.94 86 ASN A O 1
ATOM 688 N N . LYS A 1 87 ? -3.635 -1.682 5.058 1.00 94.88 87 LYS A N 1
ATOM 689 C CA . LYS A 1 87 ? -3.693 -2.497 3.832 1.00 94.88 87 LYS A CA 1
ATOM 690 C C . LYS A 1 87 ? -4.326 -1.747 2.662 1.00 94.88 87 LYS A C 1
ATOM 692 O O . LYS A 1 87 ? -3.880 -1.923 1.524 1.00 94.88 87 LYS A O 1
ATOM 697 N N . PHE A 1 88 ? -5.359 -0.950 2.927 1.00 96.00 88 PHE A N 1
ATOM 698 C CA . PHE A 1 88 ? -5.997 -0.099 1.929 1.00 96.00 88 PHE A CA 1
ATOM 699 C C . PHE A 1 88 ? -4.994 0.914 1.365 1.00 96.00 88 PHE A C 1
ATOM 701 O O . PHE A 1 88 ? -4.684 0.834 0.178 1.00 96.00 88 PHE A O 1
ATOM 708 N N . ASN A 1 89 ? -4.365 1.720 2.227 1.00 95.00 89 ASN A N 1
ATOM 709 C CA . ASN A 1 89 ? -3.352 2.707 1.840 1.00 95.00 89 ASN A CA 1
ATOM 710 C C . ASN A 1 89 ? -2.195 2.073 1.053 1.00 95.00 89 ASN A C 1
ATOM 712 O O . ASN A 1 89 ? -1.744 2.612 0.044 1.00 95.00 89 ASN A O 1
ATOM 716 N N . TYR A 1 90 ? -1.731 0.888 1.463 1.00 94.06 90 TYR A N 1
ATOM 717 C CA . TYR A 1 90 ? -0.704 0.168 0.710 1.00 94.06 90 TYR A CA 1
ATOM 718 C C . TYR A 1 90 ? -1.165 -0.239 -0.697 1.00 94.06 90 TYR A C 1
ATOM 720 O O . TYR A 1 90 ? -0.403 -0.144 -1.661 1.00 94.06 90 TYR A O 1
ATOM 728 N N . SER A 1 91 ? -2.409 -0.703 -0.822 1.00 94.44 91 SER A N 1
ATOM 729 C CA . SER A 1 91 ? -2.977 -1.109 -2.111 1.00 94.44 91 SER A CA 1
ATOM 730 C C . SER A 1 91 ? -3.134 0.091 -3.044 1.00 94.44 91 SER A C 1
ATOM 732 O O . SER A 1 91 ? -2.812 -0.027 -4.226 1.00 94.44 91 SER A O 1
ATOM 734 N N . GLU A 1 92 ? -3.528 1.252 -2.511 1.00 95.19 92 GLU A N 1
ATOM 735 C CA . GLU A 1 92 ? -3.579 2.509 -3.263 1.00 95.19 92 GLU A CA 1
ATOM 736 C C . GLU A 1 92 ? -2.195 2.934 -3.756 1.00 95.19 92 GLU A C 1
ATOM 738 O O . GLU A 1 92 ? -2.023 3.193 -4.946 1.00 95.19 92 GLU A O 1
ATOM 743 N N . LEU A 1 93 ? -1.187 2.915 -2.881 1.00 93.62 93 LEU A N 1
ATOM 744 C CA . LEU A 1 93 ? 0.196 3.234 -3.243 1.00 93.62 93 LEU A CA 1
ATOM 745 C C . LEU A 1 93 ? 0.737 2.326 -4.354 1.00 93.62 93 LEU A C 1
ATOM 747 O O . LEU A 1 93 ? 1.400 2.778 -5.289 1.00 93.62 93 LEU A O 1
ATOM 751 N N . GLN A 1 94 ? 0.440 1.029 -4.278 1.00 93.06 94 GLN A N 1
ATOM 752 C CA . GLN A 1 94 ? 0.790 0.086 -5.335 1.00 93.06 94 GLN A CA 1
ATOM 753 C C . GLN A 1 94 ? 0.041 0.401 -6.632 1.00 93.06 94 GLN A C 1
ATOM 755 O O . GLN A 1 94 ? 0.652 0.431 -7.700 1.00 93.06 94 GLN A O 1
ATOM 760 N N . HIS A 1 95 ? -1.267 0.650 -6.563 1.00 94.69 95 HIS A N 1
ATOM 761 C CA . HIS A 1 95 ? -2.060 1.010 -7.733 1.00 94.69 95 HIS A CA 1
ATOM 762 C C . HIS A 1 95 ? -1.520 2.279 -8.415 1.00 94.69 95 HIS A C 1
ATOM 764 O O . HIS A 1 95 ? -1.366 2.296 -9.638 1.00 94.69 95 HIS A O 1
ATOM 770 N N . GLU A 1 96 ? -1.158 3.305 -7.642 1.00 93.81 96 GLU A N 1
ATOM 771 C CA . GLU A 1 96 ? -0.524 4.531 -8.134 1.00 93.81 96 GLU A CA 1
ATOM 772 C C . GLU A 1 96 ? 0.808 4.234 -8.836 1.00 93.81 96 GLU A C 1
ATOM 774 O O . GLU A 1 96 ? 1.022 4.668 -9.969 1.00 93.81 96 GLU A O 1
ATOM 779 N N . GLN A 1 97 ? 1.680 3.429 -8.219 1.00 91.56 97 GLN A N 1
ATOM 780 C CA . GLN A 1 97 ? 2.955 3.035 -8.819 1.00 91.56 97 GLN A CA 1
ATOM 781 C C . GLN A 1 97 ? 2.755 2.336 -10.171 1.00 91.56 97 GLN A C 1
ATOM 783 O O . GLN A 1 97 ? 3.397 2.686 -11.163 1.00 91.56 97 GLN A O 1
ATOM 788 N N . TRP A 1 98 ? 1.863 1.347 -10.239 1.00 92.19 98 TRP A N 1
ATOM 789 C CA . TRP A 1 98 ? 1.611 0.623 -11.486 1.00 92.19 98 TRP A CA 1
ATOM 790 C C . TRP A 1 98 ? 0.910 1.495 -12.533 1.00 92.19 98 TRP A C 1
ATOM 792 O O . TRP A 1 98 ? 1.144 1.307 -13.728 1.00 92.19 98 TRP A O 1
ATOM 802 N N . SER A 1 99 ? 0.119 2.480 -12.102 1.00 93.69 99 SER A N 1
ATOM 803 C CA . SER A 1 99 ? -0.491 3.479 -12.988 1.00 93.69 99 SER A CA 1
ATOM 804 C C . SER A 1 99 ? 0.576 4.382 -13.595 1.00 93.69 99 SER A C 1
ATOM 806 O O . SER A 1 99 ? 0.575 4.605 -14.804 1.00 93.69 99 SER A O 1
ATOM 808 N N . TYR A 1 100 ? 1.547 4.818 -12.788 1.00 91.62 100 TYR A N 1
ATOM 809 C CA . TYR A 1 100 ? 2.715 5.554 -13.269 1.00 91.62 100 TYR A CA 1
ATOM 810 C C . TYR A 1 100 ? 3.483 4.749 -14.324 1.00 91.62 100 TYR A C 1
ATOM 812 O O . TYR A 1 100 ? 3.776 5.265 -15.399 1.00 91.62 100 TYR A O 1
ATOM 820 N N . TYR A 1 101 ? 3.735 3.461 -14.067 1.00 88.44 101 TYR A N 1
ATOM 821 C CA . TYR A 1 101 ? 4.474 2.590 -14.993 1.00 88.44 101 TYR A CA 1
ATOM 822 C C . TYR A 1 101 ? 3.718 2.417 -16.310 1.00 88.44 101 TYR A C 1
ATOM 824 O O . TYR A 1 101 ? 4.315 2.404 -17.385 1.00 88.44 101 TYR A O 1
ATOM 832 N N . TYR A 1 102 ? 2.394 2.281 -16.227 1.00 91.00 102 TYR A N 1
ATOM 833 C CA . TYR A 1 102 ? 1.545 2.177 -17.402 1.00 91.00 102 TYR A CA 1
ATOM 834 C C . TYR A 1 102 ? 1.580 3.456 -18.242 1.00 91.00 102 TYR A C 1
ATOM 836 O O . TYR A 1 102 ? 1.741 3.384 -19.459 1.00 91.00 102 TYR A O 1
ATOM 844 N N . ASN A 1 103 ? 1.468 4.617 -17.596 1.00 91.56 103 ASN A N 1
ATOM 845 C CA . ASN A 1 103 ? 1.495 5.909 -18.273 1.00 91.56 103 ASN A CA 1
ATOM 846 C C . ASN A 1 103 ? 2.855 6.172 -18.918 1.00 91.56 103 ASN A C 1
ATOM 848 O O . ASN A 1 103 ? 2.885 6.549 -20.084 1.00 91.56 103 ASN A O 1
ATOM 852 N N . LEU A 1 104 ? 3.955 5.876 -18.219 1.00 86.88 104 LEU A N 1
ATOM 853 C CA . LEU A 1 104 ? 5.308 5.986 -18.767 1.00 86.88 104 LEU A CA 1
ATOM 854 C C . LEU A 1 104 ? 5.482 5.122 -20.027 1.00 86.88 104 LEU A C 1
ATOM 856 O O . LEU A 1 104 ? 6.010 5.585 -21.034 1.00 86.88 104 LEU A O 1
ATOM 860 N N . GLY A 1 105 ? 4.981 3.882 -20.007 1.00 85.69 105 GLY A N 1
ATOM 861 C CA . GLY A 1 105 ? 5.017 3.012 -21.184 1.00 85.69 105 GLY A CA 1
ATOM 862 C C . GLY A 1 105 ? 4.171 3.530 -22.355 1.00 85.69 105 GLY A C 1
ATOM 863 O O . GLY A 1 105 ? 4.502 3.274 -23.512 1.00 85.69 105 GLY A O 1
ATOM 864 N N . ILE A 1 106 ? 3.085 4.269 -22.093 1.00 87.06 106 ILE A N 1
ATOM 865 C CA . ILE A 1 106 ? 2.315 4.948 -23.147 1.00 87.06 106 ILE A CA 1
ATOM 866 C C . ILE A 1 106 ? 3.096 6.139 -23.703 1.00 87.06 106 ILE A C 1
ATOM 868 O O . ILE A 1 106 ? 3.200 6.254 -24.921 1.00 87.06 106 ILE A O 1
ATOM 872 N N . THR A 1 107 ? 3.601 7.021 -22.837 1.00 85.06 107 THR A N 1
ATOM 873 C CA . THR A 1 107 ? 4.195 8.302 -23.247 1.00 85.06 107 THR A CA 1
ATOM 874 C C . THR A 1 107 ? 5.528 8.120 -23.951 1.00 85.06 107 THR A C 1
ATOM 876 O O . THR A 1 107 ? 5.752 8.740 -24.983 1.00 85.06 107 THR A O 1
ATOM 879 N N . GLU A 1 108 ? 6.385 7.243 -23.430 1.00 79.50 108 GLU A N 1
ATOM 880 C CA . GLU A 1 108 ? 7.716 7.005 -23.994 1.00 79.50 108 GLU A CA 1
ATOM 881 C C . GLU A 1 108 ? 7.726 5.854 -25.013 1.00 79.50 108 GLU A C 1
ATOM 883 O O . GLU A 1 108 ? 8.745 5.584 -25.637 1.00 79.50 108 GLU A O 1
ATOM 888 N N . GLY A 1 109 ? 6.611 5.131 -25.185 1.00 74.88 109 GLY A N 1
ATOM 889 C CA . GLY A 1 109 ? 6.560 3.934 -26.038 1.00 74.88 109 GLY A CA 1
ATOM 890 C C . GLY A 1 109 ? 7.318 2.729 -25.462 1.00 74.88 109 GLY A C 1
ATOM 891 O O . GLY A 1 109 ? 7.552 1.741 -26.158 1.00 74.88 109 GLY A O 1
ATOM 892 N N . ILE A 1 110 ? 7.677 2.783 -24.180 1.00 71.56 110 ILE A N 1
ATOM 893 C CA . ILE A 1 110 ? 8.576 1.829 -23.536 1.00 71.56 110 ILE A CA 1
ATOM 894 C C . ILE A 1 110 ? 7.785 0.656 -22.957 1.00 71.56 110 ILE A C 1
ATOM 896 O O . ILE A 1 110 ? 7.290 0.676 -21.828 1.00 71.56 110 ILE A O 1
ATOM 900 N N . TRP A 1 111 ? 7.695 -0.418 -23.739 1.00 75.38 111 TRP A N 1
ATOM 901 C CA . TRP A 1 111 ? 7.181 -1.711 -23.289 1.00 75.38 111 TRP A CA 1
ATOM 902 C C . TRP A 1 111 ? 8.193 -2.802 -23.595 1.00 75.38 111 TRP A C 1
ATOM 904 O O . TRP A 1 111 ? 8.497 -3.035 -24.759 1.00 75.38 111 TRP A O 1
ATOM 914 N N . ASN A 1 112 ? 8.642 -3.544 -22.576 1.00 68.81 112 ASN A N 1
ATOM 915 C CA . ASN A 1 112 ? 9.580 -4.664 -22.765 1.00 68.81 112 ASN A CA 1
ATOM 916 C C . ASN A 1 112 ? 10.794 -4.316 -23.645 1.00 68.81 112 ASN A C 1
ATOM 918 O O . ASN A 1 112 ? 11.221 -5.139 -24.462 1.00 68.81 112 ASN A O 1
ATOM 922 N N . GLY A 1 113 ? 11.320 -3.104 -23.511 1.00 68.44 113 GLY A N 1
ATOM 923 C CA . GLY A 1 113 ? 12.422 -2.661 -24.336 1.00 68.44 113 GLY A CA 1
ATOM 924 C C . GLY A 1 113 ? 13.659 -3.525 -24.101 1.00 68.44 113 GLY A C 1
ATOM 925 O O . GLY A 1 113 ? 13.953 -3.962 -22.980 1.00 68.44 113 GLY A O 1
ATOM 926 N N . ARG A 1 114 ? 14.364 -3.834 -25.188 1.00 72.25 114 ARG A N 1
ATOM 927 C CA . ARG A 1 114 ? 15.612 -4.592 -25.155 1.00 72.25 114 ARG A CA 1
ATOM 928 C C . ARG A 1 114 ? 16.623 -3.901 -26.039 1.00 72.25 114 ARG A C 1
ATOM 930 O O . ARG A 1 114 ? 16.318 -3.583 -27.181 1.00 72.25 114 ARG A O 1
ATOM 937 N N . VAL A 1 115 ? 17.835 -3.764 -25.529 1.00 72.19 115 VAL A N 1
ATOM 938 C CA . VAL A 1 115 ? 19.001 -3.424 -26.344 1.00 72.19 115 VAL A CA 1
ATOM 939 C C . VAL A 1 115 ? 19.841 -4.678 -26.540 1.00 72.19 115 VAL A C 1
ATOM 941 O O . VAL A 1 115 ? 19.759 -5.637 -25.764 1.00 72.1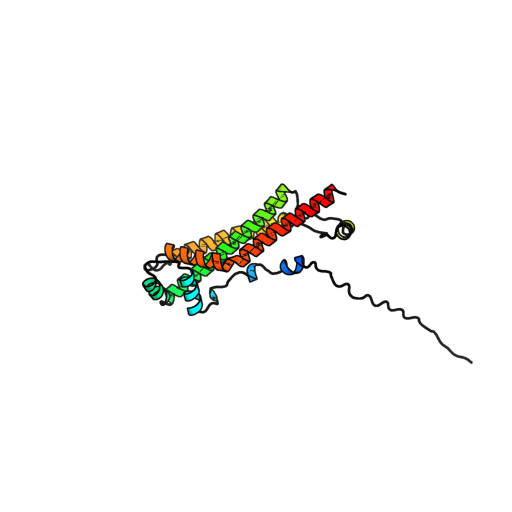9 115 VAL A O 1
ATOM 944 N N . SER A 1 116 ? 20.648 -4.709 -27.601 1.00 79.31 116 SER A N 1
ATOM 945 C CA . SER A 1 116 ? 21.573 -5.826 -27.782 1.00 79.31 116 SER A CA 1
ATOM 946 C C . SER A 1 116 ? 22.533 -5.899 -26.590 1.00 79.31 116 SER A C 1
ATOM 948 O O . SER A 1 116 ? 22.973 -4.873 -26.074 1.00 79.31 116 SER A O 1
ATOM 950 N N . LYS A 1 117 ? 22.901 -7.112 -26.164 1.00 82.75 117 LYS A N 1
ATOM 951 C CA . LYS A 1 117 ? 23.842 -7.303 -25.050 1.00 82.75 117 LYS A CA 1
ATOM 952 C C . LYS A 1 117 ? 25.159 -6.548 -25.273 1.00 82.75 117 LYS A C 1
ATOM 954 O O . LYS A 1 117 ? 25.681 -5.955 -24.343 1.00 82.75 117 LYS A O 1
ATOM 959 N N . LYS A 1 1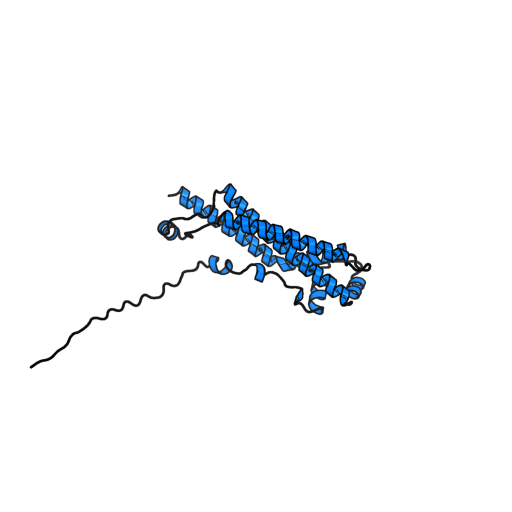18 ? 25.642 -6.521 -26.520 1.00 83.25 118 LYS A N 1
ATOM 960 C CA . LYS A 1 118 ? 26.844 -5.778 -26.915 1.00 83.25 118 LYS A CA 1
ATOM 961 C C . LYS A 1 118 ? 26.685 -4.270 -26.694 1.00 83.25 118 LYS A C 1
ATOM 963 O O . LYS A 1 118 ? 27.612 -3.637 -26.209 1.00 83.25 118 LYS A O 1
ATOM 968 N N . LEU A 1 119 ? 25.527 -3.706 -27.043 1.00 81.19 119 LEU A N 1
ATOM 969 C CA . LEU A 1 119 ? 25.237 -2.283 -26.848 1.00 81.19 119 LEU A CA 1
ATOM 970 C C . LEU A 1 119 ? 25.084 -1.943 -25.362 1.00 81.19 119 LEU A C 1
ATOM 972 O O . LEU A 1 119 ? 25.618 -0.934 -24.912 1.00 81.19 119 LEU A O 1
ATOM 976 N N . ALA A 1 120 ? 24.424 -2.819 -24.602 1.00 81.38 120 ALA A N 1
ATOM 977 C CA . ALA A 1 120 ? 24.325 -2.692 -23.153 1.00 81.38 120 ALA A CA 1
ATOM 978 C C . ALA A 1 120 ? 25.703 -2.703 -22.476 1.00 81.38 120 ALA A C 1
ATOM 980 O O . ALA A 1 120 ? 26.001 -1.823 -21.678 1.00 81.38 120 ALA A O 1
ATOM 981 N N . GLU A 1 121 ? 26.566 -3.655 -22.840 1.00 83.62 121 GLU A N 1
ATOM 982 C CA . GLU A 1 121 ? 27.940 -3.738 -22.330 1.00 83.62 121 GLU A CA 1
ATOM 983 C C . GLU A 1 121 ? 28.773 -2.511 -22.728 1.00 83.62 121 GLU A C 1
ATOM 985 O O . GLU A 1 121 ? 29.492 -1.971 -21.892 1.00 83.62 121 GLU A O 1
ATOM 990 N N . ALA A 1 122 ? 28.647 -2.032 -23.971 1.00 85.38 122 ALA A N 1
ATOM 991 C CA . ALA A 1 122 ? 29.381 -0.862 -24.456 1.00 85.38 122 ALA A CA 1
ATOM 992 C C . ALA A 1 122 ? 28.994 0.442 -23.736 1.00 85.38 122 ALA A C 1
ATOM 994 O O . ALA A 1 122 ? 29.844 1.312 -23.569 1.00 85.38 122 ALA A O 1
ATOM 995 N N . ASN A 1 123 ? 27.739 0.564 -23.293 1.00 79.56 123 ASN A N 1
ATOM 996 C CA . ASN A 1 123 ? 27.217 1.759 -22.623 1.00 79.56 123 ASN A CA 1
ATOM 997 C C . ASN A 1 123 ? 26.981 1.549 -21.114 1.00 79.56 123 ASN A C 1
ATOM 999 O O . ASN A 1 123 ? 26.383 2.398 -20.468 1.00 79.56 123 ASN A O 1
ATOM 1003 N N . SER A 1 124 ? 27.457 0.435 -20.539 1.00 80.25 124 SER A N 1
ATOM 1004 C CA . SER A 1 124 ? 27.302 0.091 -19.111 1.00 80.25 124 SER A CA 1
ATOM 1005 C C . SER A 1 124 ? 25.857 0.144 -18.587 1.00 80.25 124 SER A C 1
ATOM 1007 O O . SER A 1 124 ? 25.627 0.442 -17.417 1.00 80.25 124 SER A O 1
ATOM 1009 N N . MET A 1 125 ? 24.889 -0.184 -19.442 1.00 75.94 125 MET A N 1
ATOM 1010 C CA . MET A 1 125 ? 23.456 -0.111 -19.145 1.00 75.94 125 MET A CA 1
ATOM 1011 C C . MET A 1 125 ? 22.818 -1.505 -19.050 1.00 75.94 125 MET A C 1
ATOM 1013 O O . MET A 1 125 ? 23.398 -2.515 -19.463 1.00 75.94 125 MET A O 1
ATOM 1017 N N . CYS A 1 126 ? 21.591 -1.583 -18.533 1.00 74.81 126 CYS A N 1
ATOM 1018 C CA . CYS A 1 126 ? 20.842 -2.837 -18.520 1.00 74.81 126 CYS A CA 1
ATOM 1019 C C . CYS A 1 126 ? 20.443 -3.265 -19.947 1.00 74.81 126 CYS A C 1
ATOM 1021 O O . CYS A 1 126 ? 20.100 -2.450 -20.795 1.00 74.81 126 CYS A O 1
ATOM 1023 N N . TYR A 1 127 ? 20.445 -4.572 -20.231 1.00 72.06 127 TYR A N 1
ATOM 1024 C CA . TYR A 1 127 ? 20.020 -5.091 -21.543 1.00 72.06 127 TYR A CA 1
ATOM 1025 C C . TYR A 1 127 ? 18.490 -5.145 -21.705 1.00 72.06 127 TYR A C 1
ATOM 1027 O O . TYR A 1 127 ? 17.979 -5.277 -22.819 1.00 72.06 127 TYR A O 1
ATOM 1035 N N . THR A 1 128 ? 17.757 -5.069 -20.594 1.00 73.44 128 THR A N 1
ATOM 1036 C CA . THR A 1 128 ? 16.292 -5.067 -20.539 1.00 73.44 128 THR A CA 1
ATOM 1037 C C . THR A 1 128 ? 15.809 -3.894 -19.720 1.00 73.44 128 THR A C 1
ATOM 1039 O O . THR A 1 128 ? 16.273 -3.712 -18.598 1.00 73.44 128 THR A O 1
ATOM 1042 N N . TYR A 1 129 ? 14.790 -3.209 -20.216 1.00 75.12 129 TYR A N 1
ATOM 1043 C CA . TYR A 1 129 ? 14.142 -2.132 -19.490 1.00 75.12 129 TYR A CA 1
ATOM 1044 C C . TYR A 1 129 ? 12.628 -2.202 -19.602 1.00 75.12 129 TYR A C 1
ATOM 1046 O O . TYR A 1 129 ? 12.047 -2.877 -20.462 1.00 75.12 129 TYR A O 1
ATOM 1054 N N . GLY A 1 130 ? 11.973 -1.521 -18.669 1.00 70.88 130 GLY A N 1
ATOM 1055 C CA . GLY A 1 130 ? 10.527 -1.551 -18.562 1.00 70.88 130 GLY A CA 1
ATOM 1056 C C . GLY A 1 130 ? 9.974 -2.916 -18.148 1.00 70.88 130 GLY A C 1
ATOM 1057 O O . GLY A 1 130 ? 10.662 -3.825 -17.677 1.00 70.88 130 GLY A O 1
ATOM 1058 N N . ARG A 1 131 ? 8.658 -3.049 -18.295 1.00 77.06 131 ARG A N 1
ATOM 1059 C CA . ARG A 1 131 ? 7.906 -4.282 -18.039 1.00 77.06 131 ARG A CA 1
ATOM 1060 C C . ARG A 1 131 ? 6.901 -4.499 -19.163 1.00 77.06 131 ARG A C 1
ATOM 1062 O O . ARG A 1 131 ? 6.608 -3.588 -19.937 1.00 77.06 131 ARG A O 1
ATOM 1069 N N . SER A 1 132 ? 6.346 -5.706 -19.244 1.00 84.19 132 SER A N 1
ATOM 1070 C CA . SER A 1 132 ? 5.355 -6.000 -20.275 1.00 84.19 132 SER A CA 1
ATOM 1071 C C . SER A 1 132 ? 4.055 -5.276 -19.974 1.00 84.19 132 SER A C 1
ATOM 1073 O O . SER A 1 132 ? 3.596 -5.250 -18.829 1.00 84.19 132 SER A O 1
ATOM 1075 N N . LYS A 1 133 ? 3.422 -4.736 -21.019 1.00 88.75 133 LYS A N 1
ATOM 1076 C CA . LYS A 1 133 ? 2.108 -4.096 -20.905 1.00 88.75 133 LYS A CA 1
ATOM 1077 C C . LYS A 1 133 ? 1.088 -5.019 -20.238 1.00 88.75 133 LYS A C 1
ATOM 1079 O O . LYS A 1 133 ? 0.316 -4.579 -19.392 1.00 88.75 133 LYS A O 1
ATOM 1084 N N . ASN A 1 134 ? 1.120 -6.309 -20.579 1.00 89.19 134 ASN A N 1
ATOM 1085 C CA . ASN A 1 134 ? 0.230 -7.315 -19.999 1.00 89.19 134 ASN A CA 1
ATOM 1086 C C . ASN A 1 134 ? 0.476 -7.507 -18.499 1.00 89.19 134 ASN A C 1
ATOM 1088 O O . ASN A 1 134 ? -0.485 -7.539 -17.737 1.00 89.19 134 ASN A O 1
ATOM 1092 N N . LEU A 1 135 ? 1.737 -7.580 -18.060 1.00 88.06 135 LEU A N 1
ATOM 1093 C CA . LEU A 1 135 ? 2.067 -7.694 -16.639 1.00 88.06 135 LEU A CA 1
ATOM 1094 C C . LEU A 1 135 ? 1.624 -6.450 -15.867 1.00 88.06 135 LEU A C 1
ATOM 1096 O O . LEU A 1 135 ? 1.031 -6.584 -14.801 1.00 88.06 135 LEU A O 1
ATOM 1100 N N . ILE A 1 136 ? 1.869 -5.254 -16.408 1.00 90.06 136 ILE A N 1
ATOM 1101 C CA . ILE A 1 136 ? 1.445 -4.002 -15.769 1.00 90.06 136 ILE A CA 1
ATOM 1102 C C . ILE A 1 136 ? -0.082 -3.959 -15.643 1.00 90.06 136 ILE A C 1
ATOM 1104 O O . ILE A 1 136 ? -0.589 -3.712 -14.554 1.00 90.06 136 ILE A O 1
ATOM 1108 N N . LYS A 1 137 ? -0.824 -4.291 -16.709 1.00 93.06 137 LYS A N 1
ATOM 1109 C CA . LYS A 1 137 ? -2.295 -4.366 -16.669 1.00 93.06 137 LYS A CA 1
ATOM 1110 C C . LYS A 1 137 ? -2.810 -5.374 -15.641 1.00 93.06 137 LYS A C 1
ATOM 1112 O O . LYS A 1 137 ? -3.730 -5.063 -14.895 1.00 93.06 137 LYS A O 1
ATOM 1117 N N . GLN A 1 138 ? -2.207 -6.562 -15.571 1.00 94.75 138 GLN A N 1
ATOM 1118 C CA . GLN A 1 138 ? -2.564 -7.565 -14.563 1.00 94.75 138 GLN A CA 1
ATOM 1119 C C . GLN A 1 138 ? -2.320 -7.053 -13.138 1.00 94.75 138 GLN A C 1
ATOM 1121 O O . GLN A 1 138 ? -3.130 -7.301 -12.248 1.00 94.75 138 GLN A O 1
ATOM 1126 N N . ARG A 1 139 ? -1.212 -6.338 -12.905 1.00 93.25 139 ARG A N 1
ATOM 1127 C CA . ARG A 1 139 ? -0.892 -5.757 -11.593 1.00 93.25 139 ARG A CA 1
ATOM 1128 C C . ARG A 1 139 ? -1.839 -4.620 -11.221 1.00 93.25 139 ARG A C 1
ATOM 1130 O O . ARG A 1 139 ? -2.304 -4.606 -10.086 1.00 93.25 139 ARG A O 1
ATOM 1137 N N . LEU A 1 140 ? -2.162 -3.738 -12.164 1.00 93.69 140 LEU A N 1
ATOM 1138 C CA . LEU A 1 140 ? -3.165 -2.686 -11.989 1.00 93.69 140 LEU A CA 1
ATOM 1139 C C . LEU A 1 140 ? -4.504 -3.265 -11.548 1.00 93.69 140 LEU A C 1
ATOM 1141 O O . LEU A 1 140 ? -5.010 -2.896 -10.494 1.00 93.69 140 LEU A O 1
ATOM 1145 N N . GLU A 1 141 ? -5.026 -4.232 -12.302 1.00 95.88 141 GLU A N 1
ATOM 1146 C CA . GLU A 1 141 ? -6.316 -4.842 -11.985 1.00 95.88 141 GLU A CA 1
ATOM 1147 C C . GLU A 1 141 ? -6.285 -5.565 -10.635 1.00 95.88 141 GLU A C 1
ATOM 1149 O O . GLU A 1 141 ? -7.208 -5.428 -9.836 1.00 95.88 141 GLU A O 1
ATOM 1154 N N . LYS A 1 142 ? -5.188 -6.273 -10.327 1.00 96.06 142 LYS A N 1
ATOM 1155 C CA . LYS A 1 142 ? -5.003 -6.912 -9.018 1.00 96.06 142 LYS A CA 1
ATOM 1156 C C . LYS A 1 142 ? -5.146 -5.903 -7.875 1.00 96.06 142 LYS A C 1
ATOM 1158 O O . LYS A 1 142 ? -5.855 -6.187 -6.913 1.00 96.06 142 LYS A O 1
ATOM 1163 N N . TYR A 1 143 ? -4.447 -4.769 -7.946 1.00 95.44 143 TYR A N 1
ATOM 1164 C CA . TYR A 1 143 ? -4.482 -3.782 -6.866 1.00 95.44 143 TYR A CA 1
ATOM 1165 C C . TYR A 1 143 ? -5.779 -2.979 -6.848 1.00 95.44 143 TYR A C 1
ATOM 1167 O O . TYR A 1 143 ? -6.266 -2.705 -5.760 1.00 95.44 143 TYR A O 1
ATOM 1175 N N . ARG A 1 144 ? -6.403 -2.720 -8.003 1.00 96.50 144 ARG A N 1
ATOM 1176 C CA . ARG A 1 144 ? -7.756 -2.151 -8.081 1.00 96.50 144 ARG A CA 1
ATOM 1177 C C . ARG A 1 144 ? -8.761 -3.017 -7.316 1.00 96.50 144 ARG A C 1
ATOM 1179 O O . ARG A 1 144 ? -9.418 -2.536 -6.402 1.00 96.50 144 ARG A O 1
ATOM 1186 N N . VAL A 1 145 ? -8.798 -4.319 -7.611 1.00 97.19 145 VAL A N 1
ATOM 1187 C CA . VAL A 1 145 ? -9.659 -5.285 -6.906 1.00 97.19 145 VAL A CA 1
ATOM 1188 C C . VAL A 1 145 ? -9.317 -5.367 -5.415 1.00 97.19 145 VAL A C 1
ATOM 1190 O O . VAL A 1 145 ? -10.205 -5.555 -4.587 1.00 97.19 145 VAL A O 1
ATOM 1193 N N . GLN A 1 146 ? -8.039 -5.247 -5.044 1.00 95.44 146 GLN A N 1
ATOM 1194 C CA . GLN A 1 146 ? -7.638 -5.243 -3.638 1.00 95.44 146 GLN A CA 1
ATOM 1195 C C . GLN A 1 146 ? -8.105 -3.975 -2.907 1.00 95.44 146 GLN A C 1
ATOM 1197 O O . GLN A 1 146 ? -8.539 -4.087 -1.761 1.00 95.44 146 GLN A O 1
ATOM 1202 N N . CYS A 1 147 ? -8.051 -2.804 -3.551 1.00 95.62 147 CYS A N 1
ATOM 1203 C CA . CYS A 1 147 ? -8.610 -1.564 -3.016 1.00 95.62 147 CYS A CA 1
ATOM 1204 C C . CYS A 1 147 ? -10.115 -1.706 -2.786 1.00 95.62 147 CYS A C 1
ATOM 1206 O O . CYS A 1 147 ? -10.560 -1.458 -1.670 1.00 95.62 147 CYS A O 1
ATOM 1208 N N . ASP A 1 148 ? -10.862 -2.197 -3.782 1.00 96.50 148 ASP A N 1
ATOM 1209 C CA . ASP A 1 148 ? -12.312 -2.417 -3.674 1.00 96.50 148 ASP A CA 1
ATOM 1210 C C . ASP A 1 148 ? -12.645 -3.324 -2.473 1.00 96.50 148 ASP A C 1
ATOM 1212 O O . ASP A 1 148 ? -13.457 -2.968 -1.620 1.00 96.50 148 ASP A O 1
ATOM 1216 N N . LYS A 1 149 ? -11.945 -4.460 -2.343 1.00 97.19 149 LYS A N 1
ATOM 1217 C CA . LYS A 1 149 ? -12.126 -5.405 -1.226 1.00 97.19 149 LYS A CA 1
ATOM 1218 C C . LYS A 1 149 ? -11.791 -4.802 0.134 1.00 97.19 149 LYS A C 1
ATOM 1220 O O . LYS A 1 149 ? -12.497 -5.045 1.108 1.00 97.19 149 LYS A O 1
ATOM 1225 N N . ASN A 1 150 ? -10.686 -4.065 0.227 1.00 95.62 150 ASN A N 1
ATOM 1226 C CA . ASN A 1 150 ? -10.278 -3.444 1.484 1.00 95.62 150 ASN A CA 1
ATOM 1227 C C . ASN A 1 150 ? -11.254 -2.327 1.878 1.00 95.62 150 ASN A C 1
ATOM 1229 O O . ASN A 1 150 ? -11.591 -2.217 3.052 1.00 95.62 150 ASN A O 1
ATOM 1233 N N . GLN A 1 151 ? -11.743 -1.542 0.914 1.00 96.00 151 GLN A N 1
ATOM 1234 C CA . GLN A 1 151 ? -12.740 -0.500 1.149 1.00 96.00 151 GLN A CA 1
ATOM 1235 C C . GLN A 1 151 ? -14.072 -1.089 1.621 1.00 96.00 151 GLN A C 1
ATOM 1237 O O . GLN A 1 151 ? -14.672 -0.576 2.562 1.00 96.00 151 GLN A O 1
ATOM 1242 N N . GLU A 1 152 ? -14.525 -2.181 1.004 1.00 97.12 152 GLU A N 1
ATOM 1243 C CA . GLU A 1 152 ? -15.717 -2.906 1.448 1.00 97.12 152 GLU A CA 1
ATOM 1244 C C . GLU A 1 152 ? -15.546 -3.422 2.883 1.00 97.12 152 GLU A C 1
ATOM 1246 O O . GLU A 1 152 ? -16.401 -3.174 3.729 1.00 97.12 152 GLU A O 1
ATOM 1251 N N . ALA A 1 153 ? -14.402 -4.040 3.198 1.00 96.50 153 ALA A N 1
ATOM 1252 C CA . ALA A 1 153 ? -14.102 -4.503 4.551 1.00 96.50 153 ALA A CA 1
ATOM 1253 C C . ALA A 1 153 ? -14.074 -3.358 5.581 1.00 96.50 153 ALA A C 1
ATOM 1255 O O . ALA A 1 153 ? -14.593 -3.522 6.681 1.00 96.50 153 ALA A O 1
ATOM 1256 N N . ILE A 1 154 ? -13.521 -2.191 5.226 1.00 95.94 154 ILE A N 1
ATOM 1257 C CA . ILE A 1 154 ? -13.564 -0.981 6.063 1.00 95.94 154 ILE A CA 1
ATOM 1258 C C . ILE A 1 154 ? -15.015 -0.557 6.313 1.00 95.94 154 ILE A C 1
ATOM 1260 O O . ILE A 1 154 ? -15.394 -0.297 7.453 1.00 95.94 154 ILE A O 1
ATOM 1264 N N . ASN A 1 155 ? -15.840 -0.514 5.266 1.00 95.50 155 ASN A N 1
ATOM 1265 C CA . ASN A 1 155 ? -17.237 -0.101 5.378 1.00 95.50 155 ASN A CA 1
ATOM 1266 C C . ASN A 1 155 ? -18.044 -1.061 6.265 1.00 95.50 155 ASN A C 1
ATOM 1268 O O . ASN A 1 155 ? -18.842 -0.607 7.083 1.00 95.50 155 ASN A O 1
ATOM 1272 N N . GLU A 1 156 ? -17.831 -2.373 6.137 1.00 96.00 156 GLU A N 1
ATOM 1273 C CA . GLU A 1 156 ? -18.469 -3.368 7.008 1.00 96.00 156 GLU A CA 1
ATOM 1274 C C . GLU A 1 156 ? -17.975 -3.281 8.456 1.00 96.00 156 GLU A C 1
ATOM 1276 O O . GLU A 1 156 ? -18.773 -3.414 9.385 1.00 96.00 156 GLU A O 1
ATOM 1281 N N . HIS A 1 157 ? -16.687 -3.001 8.669 1.00 94.81 157 HIS A N 1
ATOM 1282 C CA . HIS A 1 157 ? -16.120 -2.814 10.008 1.00 94.81 157 HIS A CA 1
ATOM 1283 C C . HIS A 1 157 ? -16.714 -1.591 10.710 1.00 94.81 157 HIS A C 1
ATOM 1285 O O . HIS A 1 157 ? -17.118 -1.665 11.868 1.00 94.81 157 HIS A O 1
ATOM 1291 N N . ILE A 1 158 ? -16.874 -0.476 9.989 1.00 93.06 158 ILE A N 1
ATOM 1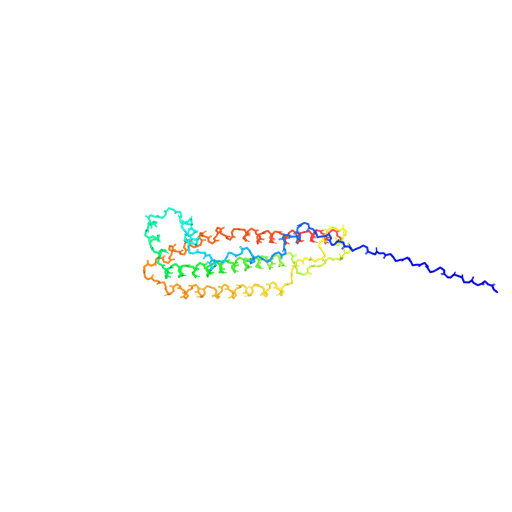292 C CA . ILE A 1 158 ? -17.474 0.755 10.524 1.00 93.06 158 ILE A CA 1
ATOM 1293 C C . ILE A 1 158 ? -18.927 0.534 10.974 1.00 93.06 158 ILE A C 1
ATOM 1295 O O . ILE A 1 158 ? -19.359 1.148 11.950 1.00 93.06 158 ILE A O 1
ATOM 1299 N N . LYS A 1 159 ? -19.690 -0.371 10.348 1.00 92.94 159 LYS A N 1
ATOM 1300 C CA . LYS A 1 159 ? -21.057 -0.695 10.808 1.00 92.94 159 LYS A CA 1
ATOM 1301 C C . LYS A 1 159 ? -21.091 -1.335 12.198 1.00 92.94 159 LYS A C 1
ATOM 1303 O O . LYS A 1 159 ? -22.126 -1.288 12.855 1.00 92.94 159 LYS A O 1
ATOM 1308 N N . GLN A 1 160 ? -19.980 -1.917 12.642 1.00 91.38 160 GLN A N 1
ATOM 1309 C CA . GLN A 1 160 ? -19.836 -2.555 13.953 1.00 91.38 160 GLN A CA 1
ATOM 1310 C C . GLN A 1 160 ? -19.307 -1.583 15.019 1.00 91.38 160 GLN A C 1
ATOM 1312 O O . GLN A 1 160 ? -19.017 -2.003 16.136 1.00 91.38 160 GLN A O 1
ATOM 1317 N N . THR A 1 161 ? -19.176 -0.291 14.689 1.00 90.00 161 THR A N 1
ATOM 1318 C CA . THR A 1 161 ? -18.644 0.726 15.602 1.00 90.00 161 THR A CA 1
ATOM 1319 C C . THR A 1 161 ? -19.496 0.815 16.877 1.00 90.00 161 THR A C 1
ATOM 1321 O O . THR A 1 161 ? -20.689 1.122 16.793 1.00 90.00 161 THR A O 1
ATOM 1324 N N . PRO A 1 162 ? -18.907 0.611 18.069 1.00 88.00 162 PRO A N 1
ATOM 1325 C CA . PRO A 1 162 ? -19.577 0.882 19.337 1.00 88.00 162 PRO A CA 1
ATOM 1326 C C . PRO A 1 162 ? -20.040 2.342 19.426 1.00 88.00 162 PRO A C 1
ATOM 1328 O O . PRO A 1 162 ? -19.278 3.252 19.115 1.00 88.00 162 PRO A O 1
ATOM 1331 N N . ALA A 1 163 ? -21.255 2.586 19.926 1.00 86.56 163 ALA A N 1
ATOM 1332 C CA . ALA A 1 163 ? -21.862 3.928 19.969 1.00 86.56 163 ALA A CA 1
ATOM 1333 C C . ALA A 1 163 ? -21.045 4.985 20.742 1.00 86.56 163 ALA A C 1
ATOM 1335 O O . ALA A 1 163 ? -21.219 6.182 20.538 1.00 86.56 163 ALA A O 1
ATOM 1336 N N . ILE A 1 164 ? -20.160 4.539 21.634 1.00 85.19 164 ILE A N 1
ATOM 1337 C CA . ILE A 1 164 ? -19.253 5.380 22.425 1.00 85.19 164 ILE A CA 1
ATOM 1338 C C . ILE A 1 164 ? -18.031 5.879 21.635 1.00 85.19 164 ILE A C 1
ATOM 1340 O O . ILE A 1 164 ? -17.292 6.722 22.138 1.00 85.19 164 ILE A O 1
ATOM 1344 N N . ILE A 1 165 ? -17.797 5.366 20.421 1.00 84.94 165 ILE A N 1
ATOM 1345 C CA . ILE A 1 165 ? -16.648 5.718 19.585 1.00 84.94 165 ILE A CA 1
ATOM 1346 C C . ILE A 1 165 ? -17.050 6.740 18.520 1.00 84.94 165 ILE A C 1
ATOM 1348 O O . ILE A 1 165 ? -17.893 6.477 17.665 1.00 84.94 165 ILE A O 1
ATOM 1352 N N . ASP A 1 166 ? -16.349 7.874 18.497 1.00 87.56 166 ASP A N 1
ATOM 1353 C CA . ASP A 1 166 ? -16.328 8.769 17.340 1.00 87.56 166 ASP A CA 1
ATOM 1354 C C . ASP A 1 166 ? -15.391 8.200 16.261 1.00 87.56 166 ASP A C 1
ATOM 1356 O O . ASP A 1 166 ? -14.168 8.383 16.292 1.00 87.56 166 ASP A O 1
ATOM 1360 N N . ILE A 1 167 ? -15.975 7.486 15.296 1.00 89.19 167 ILE A N 1
ATOM 1361 C CA . ILE A 1 167 ? -15.228 6.824 14.222 1.00 89.19 167 ILE A CA 1
ATOM 1362 C C . ILE A 1 167 ? -14.439 7.800 13.349 1.00 89.19 167 ILE A C 1
ATOM 1364 O O . ILE A 1 167 ? -13.385 7.431 12.826 1.00 89.19 167 ILE A O 1
ATOM 1368 N N . GLN A 1 168 ? -14.905 9.042 13.201 1.00 88.00 168 GLN A N 1
ATOM 1369 C CA . GLN A 1 168 ? -14.235 10.032 12.366 1.00 88.00 168 GLN A CA 1
ATOM 1370 C C . GLN A 1 168 ? -12.935 10.486 13.029 1.00 88.00 168 GLN A C 1
ATOM 1372 O O . GLN A 1 168 ? -11.884 10.552 12.381 1.00 88.00 168 GLN A O 1
ATOM 1377 N N . ASN A 1 169 ? -12.990 10.740 14.337 1.00 86.25 169 ASN A N 1
ATOM 1378 C CA . ASN A 1 169 ? -11.815 11.093 15.122 1.00 86.25 169 ASN A CA 1
ATOM 1379 C C . ASN A 1 169 ? -10.801 9.935 15.160 1.00 86.25 169 ASN A C 1
ATOM 1381 O O . ASN A 1 169 ? -9.621 10.125 14.859 1.00 86.25 169 ASN A O 1
ATOM 1385 N N . ILE A 1 170 ? -11.270 8.707 15.418 1.00 88.12 170 ILE A N 1
ATOM 1386 C CA . ILE A 1 170 ? -10.420 7.507 15.396 1.00 88.12 170 ILE A CA 1
ATOM 1387 C C . ILE A 1 170 ? -9.772 7.300 14.023 1.00 88.12 170 ILE A C 1
ATOM 1389 O O . ILE A 1 170 ? -8.567 7.074 13.943 1.00 88.12 170 ILE A O 1
ATOM 1393 N N . THR A 1 171 ? -10.533 7.424 12.936 1.00 91.12 171 THR A N 1
ATOM 1394 C CA . THR A 1 171 ? -10.008 7.267 11.570 1.00 91.12 171 THR A CA 1
ATOM 1395 C C . THR A 1 171 ? -8.951 8.324 11.254 1.00 91.12 171 THR A C 1
ATOM 1397 O O . THR A 1 171 ? -7.920 8.007 10.664 1.00 91.12 171 THR A O 1
ATOM 1400 N N . THR A 1 172 ? -9.151 9.566 11.698 1.00 89.38 172 THR A N 1
ATOM 1401 C CA . THR A 1 172 ? -8.162 10.642 11.530 1.00 89.38 172 THR A CA 1
ATOM 1402 C C . THR A 1 172 ? -6.861 10.327 12.271 1.00 89.38 172 THR A C 1
ATOM 1404 O O . THR A 1 172 ? -5.782 10.412 11.682 1.00 89.38 172 THR A O 1
ATOM 1407 N N . MET A 1 173 ? -6.953 9.894 13.532 1.00 88.56 173 MET A N 1
ATOM 1408 C CA . MET A 1 173 ? -5.792 9.460 14.317 1.00 88.56 173 MET A CA 1
ATOM 1409 C C . MET A 1 173 ? -5.047 8.313 13.625 1.00 88.56 173 MET A C 1
ATOM 1411 O O . MET A 1 173 ? -3.830 8.365 13.453 1.00 88.56 173 MET A O 1
ATOM 1415 N N . ILE A 1 174 ? -5.780 7.289 13.193 1.00 93.62 174 ILE A N 1
ATOM 1416 C CA . ILE A 1 174 ? -5.212 6.125 12.517 1.00 93.62 174 ILE A CA 1
ATOM 1417 C C . ILE A 1 174 ? -4.508 6.526 11.220 1.00 93.62 174 ILE A C 1
ATOM 1419 O O . ILE A 1 174 ? -3.396 6.070 10.967 1.00 93.62 174 ILE A O 1
ATOM 1423 N N . ASN A 1 175 ? -5.109 7.399 10.413 1.00 92.75 175 ASN A N 1
ATOM 1424 C CA . ASN A 1 175 ? -4.493 7.867 9.176 1.00 92.75 175 ASN A CA 1
ATOM 1425 C C . ASN A 1 175 ? -3.196 8.638 9.441 1.00 92.75 175 ASN A C 1
ATOM 1427 O O . ASN A 1 175 ? -2.215 8.432 8.727 1.00 92.75 175 ASN A O 1
ATOM 1431 N N . ASN A 1 176 ? -3.148 9.469 10.486 1.00 91.00 176 ASN A N 1
ATOM 1432 C CA . ASN A 1 176 ? -1.917 10.150 10.891 1.00 91.00 176 ASN A CA 1
ATOM 1433 C C . ASN A 1 176 ? -0.824 9.151 11.290 1.00 91.00 176 ASN A C 1
ATOM 1435 O O . ASN A 1 176 ? 0.325 9.296 10.866 1.00 91.00 176 ASN A O 1
ATOM 1439 N N . LEU A 1 177 ? -1.184 8.119 12.060 1.00 93.25 177 LEU A N 1
ATOM 1440 C CA . LEU A 1 177 ? -0.268 7.042 12.427 1.00 93.25 177 LEU A CA 1
ATOM 1441 C C . LEU A 1 177 ? 0.260 6.301 11.188 1.00 93.25 177 LEU A C 1
ATOM 1443 O O . LEU A 1 177 ? 1.471 6.209 10.999 1.00 93.25 177 LEU A O 1
ATOM 1447 N N . ILE A 1 178 ? -0.636 5.817 10.324 1.00 94.00 178 ILE A N 1
ATOM 1448 C CA . ILE A 1 178 ? -0.270 5.041 9.131 1.00 94.00 178 ILE A CA 1
ATOM 1449 C C . ILE A 1 178 ? 0.597 5.873 8.189 1.00 94.00 178 ILE A C 1
ATOM 1451 O O . ILE A 1 178 ? 1.590 5.371 7.672 1.00 94.00 178 ILE A O 1
ATOM 1455 N N . ASN A 1 179 ? 0.261 7.145 7.966 1.00 89.81 179 ASN A N 1
ATOM 1456 C CA . ASN A 1 179 ? 1.040 8.008 7.079 1.00 89.81 179 ASN A CA 1
ATOM 1457 C C . ASN A 1 179 ? 2.473 8.204 7.572 1.00 89.81 179 ASN A C 1
ATOM 1459 O O . ASN A 1 179 ? 3.394 8.241 6.756 1.00 89.81 179 ASN A O 1
ATOM 1463 N N . LYS A 1 180 ? 2.664 8.290 8.891 1.00 89.19 180 LYS A N 1
ATOM 1464 C CA . LYS A 1 180 ? 3.991 8.368 9.497 1.00 89.19 180 LYS A CA 1
ATOM 1465 C C . LYS A 1 180 ? 4.750 7.048 9.366 1.00 89.19 180 LYS A C 1
ATOM 1467 O O . LYS A 1 180 ? 5.903 7.057 8.947 1.00 89.19 180 LYS A O 1
ATOM 1472 N N . ASP A 1 181 ? 4.114 5.924 9.683 1.00 87.75 181 ASP A N 1
ATOM 1473 C CA . ASP A 1 181 ? 4.785 4.620 9.679 1.00 87.75 181 ASP A CA 1
ATOM 1474 C C . ASP A 1 181 ? 5.055 4.088 8.260 1.00 87.75 181 ASP A C 1
ATOM 1476 O O . ASP A 1 181 ? 6.025 3.367 8.043 1.00 87.75 181 ASP A O 1
ATOM 1480 N N . GLN A 1 182 ? 4.241 4.467 7.270 1.00 90.56 182 GLN A N 1
ATOM 1481 C CA . GLN A 1 182 ? 4.455 4.123 5.860 1.00 90.56 182 GLN A CA 1
ATOM 1482 C C . GLN A 1 182 ? 5.390 5.100 5.126 1.00 90.56 182 GLN A C 1
ATOM 1484 O O . GLN A 1 182 ? 5.513 5.017 3.903 1.00 90.56 182 GLN A O 1
ATOM 1489 N N . TYR A 1 183 ? 6.054 6.031 5.816 1.00 89.81 183 TYR A N 1
ATOM 1490 C CA . TYR A 1 183 ? 6.931 7.014 5.170 1.00 89.81 183 TYR A CA 1
ATOM 1491 C C . TYR A 1 183 ? 8.052 6.357 4.347 1.00 89.81 183 TYR A C 1
ATOM 1493 O O . TYR A 1 183 ? 8.200 6.649 3.161 1.00 89.81 183 TYR A O 1
ATOM 1501 N N . GLU A 1 184 ? 8.773 5.399 4.935 1.00 87.50 184 GLU A N 1
ATOM 1502 C CA . GLU A 1 184 ? 9.849 4.662 4.252 1.00 87.50 184 GLU A CA 1
ATOM 1503 C C . GLU A 1 184 ? 9.333 3.874 3.041 1.00 87.50 184 GLU A C 1
ATOM 1505 O O . GLU A 1 184 ? 9.967 3.824 1.988 1.00 87.50 184 GLU A O 1
ATOM 1510 N N . LEU A 1 185 ? 8.135 3.299 3.161 1.00 88.88 185 LEU A N 1
ATOM 1511 C CA . LEU A 1 185 ? 7.476 2.603 2.063 1.00 88.88 185 LEU A CA 1
ATOM 1512 C C . LEU A 1 185 ? 7.169 3.557 0.902 1.00 88.88 185 LEU A C 1
ATOM 1514 O O . LEU A 1 185 ? 7.443 3.224 -0.249 1.00 88.88 185 LEU A O 1
ATOM 1518 N N . ARG A 1 186 ? 6.634 4.747 1.191 1.00 90.94 186 ARG A N 1
ATOM 1519 C CA . ARG A 1 186 ? 6.357 5.774 0.175 1.00 90.94 186 ARG A CA 1
ATOM 1520 C C . ARG A 1 186 ? 7.642 6.220 -0.522 1.00 90.94 186 ARG A C 1
ATOM 1522 O O . ARG A 1 186 ? 7.676 6.222 -1.749 1.00 90.94 186 ARG A O 1
ATOM 1529 N N . LEU A 1 187 ? 8.705 6.489 0.240 1.00 89.94 187 LEU A N 1
ATOM 1530 C CA . LEU A 1 187 ? 10.015 6.839 -0.317 1.00 89.94 187 LEU A CA 1
ATOM 1531 C C . LEU A 1 187 ? 10.564 5.751 -1.242 1.00 89.94 187 LEU A C 1
ATOM 1533 O O . LEU A 1 187 ? 11.054 6.054 -2.328 1.00 89.94 187 LEU A O 1
ATOM 1537 N N . GLU A 1 188 ? 10.464 4.483 -0.848 1.00 88.25 188 GLU A N 1
ATOM 1538 C CA . GLU A 1 188 ? 10.931 3.369 -1.675 1.00 88.25 188 GLU A CA 1
ATOM 1539 C C . GLU A 1 188 ? 10.109 3.229 -2.967 1.00 88.25 188 GLU A C 1
ATOM 1541 O O . GLU A 1 188 ? 10.665 2.976 -4.040 1.00 88.25 188 GLU A O 1
ATOM 1546 N N . LEU A 1 189 ? 8.789 3.424 -2.906 1.00 89.56 189 LEU A N 1
ATOM 1547 C CA . LEU A 1 189 ? 7.932 3.402 -4.095 1.00 89.56 189 LEU A CA 1
ATOM 1548 C C . LEU A 1 189 ? 8.210 4.586 -5.031 1.00 89.56 189 LEU A C 1
ATOM 1550 O O . LEU A 1 189 ? 8.281 4.391 -6.247 1.00 89.56 189 LEU A O 1
ATOM 1554 N N . ASP A 1 190 ? 8.439 5.780 -4.485 1.00 89.75 190 ASP A N 1
ATOM 1555 C CA . ASP A 1 190 ? 8.854 6.958 -5.250 1.00 89.75 190 ASP A CA 1
ATOM 1556 C C . ASP A 1 190 ? 10.224 6.756 -5.897 1.00 89.75 190 ASP A C 1
ATOM 1558 O O . ASP A 1 190 ? 10.387 6.997 -7.095 1.00 89.75 190 ASP A O 1
ATOM 1562 N N . ARG A 1 191 ? 11.192 6.212 -5.155 1.00 88.69 191 ARG A N 1
ATOM 1563 C CA . ARG A 1 191 ? 12.512 5.863 -5.688 1.00 88.69 191 ARG A CA 1
ATOM 1564 C C . ARG A 1 191 ? 12.395 4.908 -6.873 1.00 88.69 191 ARG A C 1
ATOM 1566 O O . ARG A 1 191 ? 13.054 5.121 -7.888 1.00 88.69 191 ARG A O 1
ATOM 1573 N N . ARG A 1 192 ? 11.539 3.884 -6.789 1.00 86.19 192 ARG A N 1
ATOM 1574 C CA . ARG A 1 192 ? 11.290 2.944 -7.899 1.00 86.19 192 ARG A CA 1
ATOM 1575 C C . ARG A 1 192 ? 10.681 3.623 -9.126 1.00 86.19 192 ARG A C 1
ATOM 1577 O O . ARG A 1 192 ? 11.092 3.298 -10.238 1.00 86.19 192 ARG A O 1
ATOM 1584 N N . LYS A 1 193 ? 9.743 4.563 -8.936 1.00 87.56 193 LYS A N 1
ATOM 1585 C CA . LYS A 1 193 ? 9.201 5.391 -10.029 1.00 87.56 193 LYS A CA 1
ATOM 1586 C C . LYS A 1 193 ? 10.325 6.175 -10.718 1.00 87.56 193 LYS A C 1
ATOM 1588 O O . LYS A 1 193 ? 10.439 6.114 -11.939 1.00 87.56 193 LYS A O 1
ATOM 1593 N N . THR A 1 194 ? 11.193 6.824 -9.942 1.00 87.94 194 THR A N 1
ATOM 1594 C CA . THR A 1 194 ? 12.336 7.590 -10.462 1.00 87.94 194 THR A CA 1
ATOM 1595 C C . THR A 1 194 ? 13.342 6.717 -11.208 1.00 87.94 194 THR A C 1
ATOM 1597 O O . THR A 1 194 ? 13.737 7.074 -12.311 1.00 87.94 194 THR A O 1
ATOM 1600 N N . MET A 1 195 ? 13.725 5.560 -10.655 1.00 83.88 195 MET A N 1
ATOM 1601 C CA . MET A 1 195 ? 14.663 4.643 -11.322 1.00 83.88 195 MET A CA 1
ATOM 1602 C C . MET A 1 195 ? 14.130 4.182 -12.679 1.00 83.88 195 MET A C 1
ATOM 1604 O O . MET A 1 195 ? 14.850 4.243 -13.665 1.00 83.88 195 MET A O 1
ATOM 1608 N N . LEU A 1 196 ? 12.848 3.806 -12.759 1.00 80.75 196 LEU A N 1
ATOM 1609 C CA . LEU A 1 196 ? 12.260 3.379 -14.029 1.00 80.75 196 LEU A CA 1
ATOM 1610 C C . LEU A 1 196 ? 12.271 4.495 -15.084 1.00 80.75 196 LEU A C 1
ATOM 1612 O O . LEU A 1 196 ? 12.456 4.221 -16.267 1.00 80.75 196 LEU A O 1
ATOM 1616 N N . ARG A 1 197 ? 12.045 5.743 -14.666 1.00 84.62 197 ARG A N 1
ATOM 1617 C CA . ARG A 1 197 ? 12.117 6.897 -15.561 1.00 84.62 197 ARG A CA 1
ATOM 1618 C C . ARG A 1 197 ? 13.538 7.119 -16.080 1.00 84.62 197 ARG A C 1
ATOM 1620 O O . ARG A 1 197 ? 13.696 7.347 -17.271 1.00 84.62 197 ARG A O 1
ATOM 1627 N N . LEU A 1 198 ? 14.543 7.026 -15.211 1.00 84.44 198 LEU A N 1
ATOM 1628 C CA . LEU A 1 198 ? 15.944 7.150 -15.618 1.00 84.44 198 LEU A CA 1
ATOM 1629 C C . LEU A 1 198 ? 16.341 6.037 -16.592 1.00 84.44 198 LEU A C 1
ATOM 1631 O O . LEU A 1 198 ? 16.910 6.339 -17.633 1.00 84.44 198 LEU A O 1
ATOM 1635 N N . ASP A 1 199 ? 15.952 4.785 -16.317 1.00 79.56 199 ASP A N 1
ATOM 1636 C CA . ASP A 1 199 ? 16.170 3.669 -17.247 1.00 79.56 199 ASP A CA 1
ATOM 1637 C C . ASP A 1 199 ? 15.542 3.981 -18.617 1.00 79.56 199 ASP A C 1
ATOM 1639 O O . ASP A 1 199 ? 16.162 3.808 -19.663 1.00 79.56 199 ASP A O 1
ATOM 1643 N N . ALA A 1 200 ? 14.298 4.467 -18.621 1.00 79.88 200 ALA A N 1
ATOM 1644 C CA . ALA A 1 200 ? 13.597 4.854 -19.840 1.00 79.88 200 ALA A CA 1
ATOM 1645 C C . ALA A 1 200 ? 14.334 5.951 -20.633 1.00 79.88 200 ALA A C 1
ATOM 1647 O O . ALA A 1 200 ? 14.467 5.843 -21.853 1.00 79.88 200 ALA A O 1
ATOM 1648 N N . GLU A 1 201 ? 14.828 6.979 -19.943 1.00 84.25 201 GLU A N 1
ATOM 1649 C CA . GLU A 1 201 ? 15.575 8.091 -20.537 1.00 84.25 201 GLU A CA 1
ATOM 1650 C C . GLU A 1 201 ? 16.939 7.635 -21.090 1.00 84.25 201 GLU A C 1
ATOM 1652 O O . GLU A 1 201 ? 17.265 7.956 -22.233 1.00 84.25 201 GLU A O 1
ATOM 1657 N N . GLU A 1 202 ? 17.709 6.832 -20.344 1.00 79.56 202 GLU A N 1
ATOM 1658 C CA . GLU A 1 202 ? 18.991 6.277 -20.809 1.00 79.56 202 GLU A CA 1
ATOM 1659 C C . GLU A 1 202 ? 18.820 5.429 -22.071 1.00 79.56 202 GLU A C 1
ATOM 1661 O O . GLU A 1 202 ? 19.588 5.554 -23.027 1.00 79.56 202 GLU A O 1
ATOM 1666 N N . HIS A 1 203 ? 17.788 4.585 -22.103 1.00 77.62 203 HIS A N 1
ATOM 1667 C CA . HIS A 1 203 ? 17.508 3.750 -23.264 1.00 77.62 203 HIS A CA 1
ATOM 1668 C C . HIS A 1 203 ? 17.150 4.552 -24.505 1.00 77.62 203 HIS A C 1
ATOM 1670 O O . HIS A 1 203 ? 17.667 4.251 -25.581 1.00 77.62 203 HIS A O 1
ATOM 1676 N N . LYS A 1 204 ? 16.325 5.587 -24.347 1.00 79.31 204 LYS A N 1
ATOM 1677 C CA . LYS A 1 204 ? 15.980 6.499 -25.434 1.00 79.31 204 LYS A CA 1
ATOM 1678 C C . LYS A 1 204 ? 17.216 7.204 -25.993 1.00 79.31 204 LYS A C 1
ATOM 1680 O O . LYS A 1 204 ? 17.401 7.221 -27.202 1.00 79.31 204 LYS A O 1
ATOM 1685 N N . ILE A 1 205 ? 18.096 7.715 -25.129 1.00 82.44 205 ILE A N 1
ATOM 1686 C CA . ILE A 1 205 ? 19.337 8.386 -25.553 1.00 82.44 205 ILE A CA 1
ATOM 1687 C C . ILE A 1 205 ? 20.238 7.430 -26.342 1.00 82.44 205 ILE A C 1
ATOM 1689 O O . ILE A 1 205 ? 20.791 7.806 -27.374 1.00 82.44 205 ILE A O 1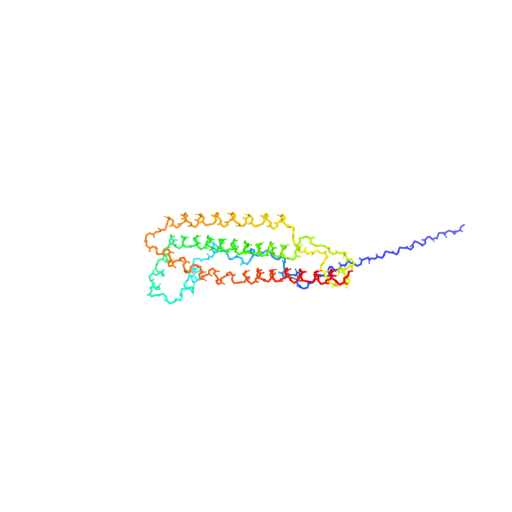
ATOM 1693 N N . VAL A 1 206 ? 20.393 6.189 -25.872 1.00 76.81 206 VAL A N 1
ATOM 1694 C CA . VAL A 1 206 ? 21.230 5.193 -26.554 1.00 76.81 206 VAL A CA 1
ATOM 1695 C C . VAL A 1 206 ? 20.627 4.776 -27.897 1.00 76.81 206 VAL A C 1
ATOM 1697 O O . VAL A 1 206 ? 21.373 4.608 -28.855 1.00 76.81 206 VAL A O 1
ATOM 1700 N N . GLU A 1 207 ? 19.306 4.629 -27.992 1.00 74.75 207 GLU A N 1
ATOM 1701 C CA . GLU A 1 207 ? 18.621 4.332 -29.258 1.00 74.75 207 GLU A CA 1
ATOM 1702 C C . GLU A 1 207 ? 18.669 5.509 -30.246 1.00 74.75 207 GLU A C 1
ATOM 1704 O O . GLU A 1 207 ? 18.781 5.291 -31.443 1.00 74.75 207 GLU A O 1
ATOM 1709 N N . GLU A 1 208 ? 18.633 6.756 -29.772 1.00 79.94 208 GLU A N 1
ATOM 1710 C CA . GLU A 1 208 ? 18.787 7.939 -30.631 1.00 79.94 208 GLU A CA 1
ATOM 1711 C C . GLU A 1 208 ? 20.227 8.120 -31.147 1.00 79.94 208 GLU A C 1
ATOM 1713 O O . GLU A 1 208 ? 20.433 8.691 -32.219 1.00 79.94 208 GLU A O 1
ATOM 1718 N N . PHE A 1 209 ? 21.232 7.665 -30.392 1.00 76.38 209 PHE A N 1
ATOM 1719 C CA . PHE A 1 209 ? 22.645 7.840 -30.741 1.00 76.38 209 PHE A CA 1
ATOM 1720 C C . PHE A 1 209 ? 23.184 6.793 -31.734 1.00 76.38 209 PHE A C 1
ATOM 1722 O O . PHE A 1 209 ? 24.146 7.087 -32.449 1.00 76.38 209 PHE A O 1
ATOM 1729 N N . TYR A 1 210 ? 22.611 5.584 -31.767 1.00 65.75 210 TYR A N 1
ATOM 1730 C CA . TYR A 1 210 ? 23.096 4.432 -32.550 1.00 65.75 210 TYR A CA 1
ATOM 1731 C C . TYR A 1 210 ? 22.111 3.986 -33.630 1.00 65.75 210 TYR A C 1
ATOM 1733 O O . TYR A 1 210 ? 22.592 3.649 -34.738 1.00 65.75 210 TYR A O 1
#

Foldseek 3Di:
DDDDDDDDDPPPPPDDPPDPPDPPVNVLQPDDLCVLQDQLVPDDLVVSVVLLLVLDDDDPPSVVVVVQSVPPVSVVLLSVLLRLVSQLVVLVLQLVLLVLLLVCCVVLVDAFDADPPVLCVVLVHDRTAGYHNVVSVVSNVVSVVSNVVSVVVSVVSVVVDDPPDPVVVSVSSSVSSSCVSCVVSSVSSVVVSVVNVVNSVVVVVSVVVD

Secondary structure (DSSP, 8-state):
-----------------------HHHHSSSS-GGGGS--GGGS-HHHHHHHHHHH--S-TTHHHHHHHHTSHHHHHHHHHHHHHHHHHHHHHHHHHHHHHHHHHHHHS--SSEE--HHHHHHTT--SEES--HHHHHHHHHHHHHHHHHHHHHHHHHHTT--TT--HHHHHHHHHHHHHHHTHHHHHHHHHHHHHHHHHHHHHHHHHHH-

Radius of gyration: 27.14 Å; chains: 1; bounding box: 86×72×62 Å